Protein AF-A0A943KFV9-F1 (afdb_monomer)

Solvent-accessible surface area (backbone atoms only — not comparable to full-atom values): 18779 Å² total; per-residue (Å²): 120,66,65,69,51,52,57,50,53,55,51,55,52,52,51,51,53,52,52,49,54,50,52,52,51,52,52,51,54,50,53,49,53,52,50,51,59,49,49,54,52,49,55,51,53,52,50,54,48,52,50,55,51,52,55,51,51,52,55,50,55,50,65,69,62,72,80,71,84,90,90,88,87,90,88,85,89,82,92,81,94,88,82,90,89,86,90,87,87,88,88,89,82,89,81,86,91,87,85,88,86,82,91,80,90,78,80,91,74,85,77,72,88,82,77,83,68,78,22,36,34,29,43,33,30,34,63,15,47,33,82,47,40,63,56,46,51,50,55,28,58,76,72,75,41,37,30,26,34,26,31,33,66,47,100,37,47,71,50,53,30,57,43,47,78,72,66,25,37,67,26,42,40,26,30,75,77,41,64,72,58,39,31,53,43,71,66,43,30,51,55,30,46,47,55,30,43,53,48,45,28,71,52,58,69,46,82,61,42,38,34,30,54,79,77,32,58,41,29,60,72,39,54,81,53,29,73,48,47,43,67,46,45,66,53,57,39,46,81,67,68,32,43,67,44,47,58,71,28,50,29,61,55,85,80,52,69,76,56,54,25,77,53,29,42,48,37,37,51,70,61,39,73,90,61,81,52,81,40,33,35,43,43,46,28,26,73,69,34,60,34,51,58,70,22,42,65,59,46,54,46,56,42,47,78,71,62,37,46,59,32,55,72,52,84,87,47,87,75,39,78,64,71,68,58,45

Mean predicted aligned error: 16.05 Å

pLDDT: mean 81.5, std 25.09, range [23.78, 98.94]

Secondary structure (DSSP, 8-state):
-HHHHHHHHHHHHHHHHHHHHHHHHHHHHHHHHHHHHHHHHHHHHHHHHHHHHHHHHHHHHHHHHTT-----------------------------------------PPPPS------EEEEEEES--SHHHHHHHHHHHHHT--EEEEEE--TTTTHHHHHHHTT-EEEEEESS--HHHHTS-HHHHHHHHHHHHHHHHHHHS----EE--TT-TT-SGGGGT-TTHHHHHHHHHHTTT-EE---SEE--GGG-SS--HHHHHHHHHHHHTT--S-EEEEEE-STT-HHHHHHHHHHHHHHHHTTPEE----TTSPP--PPP--

Radius of gyration: 29.22 Å; Cα contacts (8 Å, |Δi|>4): 432; chains: 1; bounding box: 42×78×111 Å

Structure (mmCIF, N/CA/C/O backbone):
data_AF-A0A943KFV9-F1
#
_entry.id   AF-A0A943KFV9-F1
#
loop_
_atom_site.group_PDB
_atom_site.id
_atom_site.type_symbol
_atom_site.label_atom_id
_atom_site.label_alt_id
_atom_site.label_comp_id
_atom_site.label_asym_id
_atom_site.label_entity_id
_atom_site.label_seq_id
_atom_site.pdbx_PDB_ins_code
_atom_site.Cartn_x
_atom_site.Cartn_y
_atom_site.Cartn_z
_atom_site.occupancy
_atom_site.B_iso_or_equiv
_atom_site.auth_seq_id
_atom_site.auth_comp_id
_atom_site.auth_asym_id
_atom_site.auth_atom_id
_atom_site.pdbx_PDB_model_num
ATOM 1 N N . MET A 1 1 ? 19.207 -36.197 -65.513 1.00 54.78 1 MET A N 1
ATOM 2 C CA . MET A 1 1 ? 19.688 -34.863 -65.059 1.00 54.78 1 MET A CA 1
ATOM 3 C C . MET A 1 1 ? 18.613 -33.766 -65.068 1.00 54.78 1 MET A C 1
ATOM 5 O O . MET A 1 1 ? 18.711 -32.868 -64.241 1.00 54.78 1 MET A O 1
ATOM 9 N N . SER A 1 2 ? 17.610 -33.783 -65.956 1.00 58.88 2 SER A N 1
ATOM 10 C CA . SER A 1 2 ? 16.601 -32.707 -66.076 1.00 58.88 2 SER A CA 1
ATOM 11 C C . SER A 1 2 ? 15.698 -32.532 -64.842 1.00 58.88 2 SER A C 1
ATOM 13 O O . SER A 1 2 ? 15.608 -31.424 -64.314 1.00 58.88 2 SER A O 1
ATOM 15 N N . GLU A 1 3 ? 15.083 -33.603 -64.328 1.00 52.91 3 GLU A N 1
ATOM 16 C CA . GLU A 1 3 ? 14.148 -33.542 -63.183 1.00 52.91 3 GLU A CA 1
ATOM 17 C C . GLU A 1 3 ? 14.735 -32.858 -61.939 1.00 52.91 3 GLU A C 1
ATOM 19 O O . GLU A 1 3 ? 14.057 -32.094 -61.250 1.00 52.91 3 GLU A O 1
ATOM 24 N N . GLN A 1 4 ? 16.019 -33.098 -61.661 1.00 53.31 4 GLN A N 1
ATOM 25 C CA . GLN A 1 4 ? 16.702 -32.559 -60.486 1.00 53.31 4 GLN A CA 1
ATOM 26 C C . GLN A 1 4 ? 16.927 -31.037 -60.581 1.00 53.31 4 GLN A C 1
ATOM 28 O O . GLN A 1 4 ? 16.993 -30.368 -59.549 1.00 53.31 4 GLN A O 1
ATOM 33 N N . LYS A 1 5 ? 16.973 -30.466 -61.799 1.00 55.12 5 LYS A N 1
ATOM 34 C CA . LYS A 1 5 ? 16.873 -29.009 -62.005 1.00 55.12 5 LYS A CA 1
ATOM 35 C C . LYS A 1 5 ? 15.439 -28.519 -61.782 1.00 55.12 5 LYS A C 1
ATOM 37 O O . LYS A 1 5 ? 15.256 -27.551 -61.050 1.00 55.12 5 LYS A O 1
ATOM 42 N N . GLY A 1 6 ? 14.437 -29.206 -62.339 1.00 54.69 6 GLY A N 1
ATOM 43 C CA . GLY A 1 6 ? 13.020 -28.842 -62.185 1.00 54.69 6 GLY A CA 1
ATOM 44 C C . GLY A 1 6 ? 12.576 -28.763 -60.719 1.00 54.69 6 GLY A C 1
ATOM 45 O O . GLY A 1 6 ? 12.052 -27.738 -60.284 1.00 54.69 6 GLY A O 1
ATOM 46 N N . ARG A 1 7 ? 12.887 -29.791 -59.917 1.00 57.47 7 ARG A N 1
ATOM 47 C CA . ARG A 1 7 ? 12.593 -29.808 -58.470 1.00 57.47 7 ARG A CA 1
ATOM 48 C C . ARG A 1 7 ? 13.294 -28.683 -57.695 1.00 57.47 7 ARG A C 1
ATOM 50 O O . ARG A 1 7 ? 12.699 -28.129 -56.775 1.00 57.47 7 ARG A O 1
ATOM 57 N N . ARG A 1 8 ? 14.524 -28.303 -58.072 1.00 56.97 8 ARG A N 1
ATOM 58 C CA . ARG A 1 8 ? 15.250 -27.180 -57.442 1.00 56.97 8 ARG A CA 1
ATOM 59 C C . ARG A 1 8 ? 14.640 -25.815 -57.781 1.00 56.97 8 ARG A C 1
ATOM 61 O O . ARG A 1 8 ? 14.537 -24.980 -56.890 1.00 56.97 8 ARG A O 1
ATOM 68 N N . LEU A 1 9 ? 14.195 -25.607 -59.022 1.00 57.06 9 LEU A N 1
ATOM 69 C CA . LEU A 1 9 ? 13.492 -24.385 -59.440 1.00 57.06 9 LEU A CA 1
ATOM 70 C C . LEU A 1 9 ? 12.146 -24.217 -58.716 1.00 57.06 9 LEU A C 1
ATOM 72 O O . LEU A 1 9 ? 11.873 -23.141 -58.187 1.00 57.06 9 LEU A O 1
ATOM 76 N N . ALA A 1 10 ? 11.350 -25.286 -58.610 1.00 58.19 10 ALA A N 1
ATOM 77 C CA . ALA A 1 10 ? 10.080 -25.260 -57.879 1.00 58.19 10 ALA A CA 1
ATOM 78 C C . ALA A 1 10 ? 10.269 -24.939 -56.381 1.00 58.19 10 ALA A C 1
ATOM 80 O O . ALA A 1 10 ? 9.565 -24.090 -55.834 1.00 58.19 10 ALA A O 1
ATOM 81 N N . ALA A 1 11 ? 11.259 -25.563 -55.729 1.00 60.34 11 ALA A N 1
ATOM 82 C CA . ALA A 1 11 ? 11.578 -25.296 -54.326 1.00 60.34 11 ALA A CA 1
ATOM 83 C C . ALA A 1 11 ? 12.042 -23.845 -54.092 1.00 60.34 11 ALA A C 1
ATOM 85 O O . ALA A 1 11 ? 11.578 -23.198 -53.153 1.00 60.34 11 ALA A O 1
ATOM 86 N N . ALA A 1 12 ? 12.906 -23.313 -54.966 1.00 60.66 12 ALA A N 1
ATOM 87 C CA . ALA A 1 12 ? 13.373 -21.930 -54.884 1.00 60.66 12 ALA A CA 1
ATOM 88 C C . ALA A 1 12 ? 12.229 -20.916 -55.063 1.00 60.66 12 ALA A C 1
ATOM 90 O O . ALA A 1 12 ? 12.148 -19.951 -54.306 1.00 60.66 12 ALA A O 1
ATOM 91 N N . SER A 1 13 ? 11.316 -21.160 -56.011 1.00 63.44 13 SER A N 1
ATOM 92 C CA . SER A 1 13 ? 10.144 -20.304 -56.228 1.00 63.44 13 SER A CA 1
ATOM 93 C C . SER A 1 13 ? 9.222 -20.281 -55.005 1.00 63.44 13 SER A C 1
ATOM 95 O O . SER A 1 13 ? 8.873 -19.199 -54.538 1.00 63.44 13 SER A O 1
ATOM 97 N N . CYS A 1 14 ? 8.898 -21.446 -54.433 1.00 63.44 14 CYS A N 1
ATOM 98 C CA . CYS A 1 14 ? 8.034 -21.544 -53.253 1.00 63.44 14 CYS A CA 1
ATOM 99 C C . CYS A 1 14 ? 8.647 -20.850 -52.019 1.00 63.44 14 CYS A C 1
ATOM 101 O O . CYS A 1 14 ? 7.958 -20.116 -51.307 1.00 63.44 14 CYS A O 1
ATOM 103 N N . ALA A 1 15 ? 9.960 -21.002 -51.805 1.00 66.25 15 ALA A N 1
ATOM 104 C CA . ALA A 1 15 ? 10.680 -20.305 -50.739 1.00 66.25 15 ALA A CA 1
ATOM 105 C C . ALA A 1 15 ? 10.645 -18.773 -50.905 1.00 66.25 15 ALA A C 1
ATOM 107 O O . ALA A 1 15 ? 10.464 -18.054 -49.921 1.00 66.25 15 ALA A O 1
ATOM 108 N N . PHE A 1 16 ? 10.761 -18.2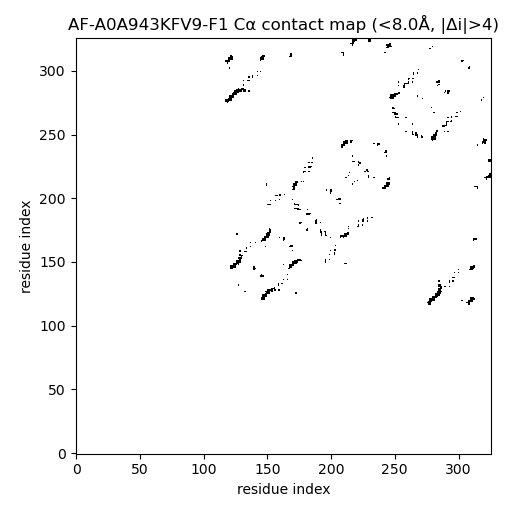67 -52.140 1.00 65.00 16 PHE A N 1
ATOM 109 C CA . PHE A 1 16 ? 10.660 -16.833 -52.426 1.00 65.00 16 PHE A CA 1
ATOM 110 C C . PHE A 1 16 ? 9.251 -16.286 -52.158 1.00 65.00 16 PHE A C 1
ATOM 112 O O . PHE A 1 16 ? 9.114 -15.223 -51.554 1.00 65.00 16 PHE A O 1
ATOM 119 N N . THR A 1 17 ? 8.201 -17.025 -52.539 1.00 65.19 17 THR A N 1
ATOM 120 C CA . THR A 1 17 ? 6.809 -16.652 -52.237 1.00 65.19 17 THR A CA 1
ATOM 121 C C . THR A 1 17 ? 6.554 -16.613 -50.728 1.00 65.19 17 THR A C 1
ATOM 123 O O . THR A 1 17 ? 5.994 -15.637 -50.237 1.00 65.19 17 THR A O 1
ATOM 126 N N . LEU A 1 18 ? 7.023 -17.614 -49.972 1.00 64.69 18 LEU A N 1
ATOM 127 C CA . LEU A 1 18 ? 6.898 -17.647 -48.508 1.00 64.69 18 LEU A CA 1
ATOM 128 C C . LEU A 1 18 ? 7.613 -16.471 -47.825 1.00 64.69 18 LEU A C 1
ATOM 130 O O . LEU A 1 18 ? 7.027 -15.826 -46.954 1.00 64.69 18 LEU A O 1
ATOM 134 N N . LEU A 1 19 ? 8.843 -16.150 -48.243 1.00 64.19 19 LEU A N 1
ATOM 135 C CA . LEU A 1 19 ? 9.587 -14.989 -47.738 1.00 64.19 19 LEU A CA 1
ATOM 136 C C . LEU A 1 19 ? 8.882 -13.663 -48.057 1.00 64.19 19 LEU A C 1
ATOM 138 O O . LEU A 1 19 ? 8.804 -12.792 -47.191 1.00 64.19 19 LEU A O 1
ATOM 142 N N . PHE A 1 20 ? 8.325 -13.519 -49.262 1.00 64.44 20 PHE A N 1
ATOM 143 C CA . PHE A 1 20 ? 7.570 -12.328 -49.650 1.00 64.44 20 PHE A CA 1
ATOM 144 C C . PHE A 1 20 ? 6.279 -12.173 -48.830 1.00 64.44 20 PHE A C 1
ATOM 146 O O . PHE A 1 20 ? 6.020 -11.097 -48.290 1.00 64.44 20 PHE A O 1
ATOM 153 N N . CYS A 1 21 ? 5.507 -13.250 -48.648 1.00 65.50 21 CYS A N 1
ATOM 154 C CA . CYS A 1 21 ? 4.308 -13.243 -47.806 1.00 65.50 21 CYS A CA 1
ATOM 155 C C . CYS A 1 21 ? 4.622 -12.912 -46.336 1.00 65.50 21 CYS A C 1
ATOM 157 O O . CYS A 1 21 ? 3.885 -12.142 -45.721 1.00 65.50 21 CYS A O 1
ATOM 159 N N . LEU A 1 22 ? 5.728 -13.428 -45.784 1.00 62.38 22 LEU A N 1
ATOM 160 C CA . LEU A 1 22 ? 6.194 -13.075 -44.437 1.00 62.38 22 LEU A CA 1
ATOM 161 C C . LEU A 1 22 ? 6.591 -11.596 -44.328 1.00 62.38 22 LEU A C 1
ATOM 163 O O . LEU A 1 22 ? 6.180 -10.927 -43.381 1.00 62.38 22 LEU A O 1
ATOM 167 N N . ALA A 1 23 ? 7.339 -11.064 -45.299 1.00 60.47 23 ALA A N 1
ATOM 168 C CA . ALA A 1 23 ? 7.750 -9.660 -45.310 1.00 60.47 23 ALA A CA 1
ATOM 169 C C . ALA A 1 23 ? 6.547 -8.702 -45.400 1.00 60.47 23 ALA A C 1
ATOM 171 O O . ALA A 1 23 ? 6.464 -7.741 -44.633 1.00 60.47 23 ALA A O 1
ATOM 172 N N . VAL A 1 24 ? 5.579 -8.992 -46.278 1.00 65.31 24 VAL A N 1
ATOM 173 C CA . VAL A 1 24 ? 4.336 -8.211 -46.399 1.00 65.31 24 VAL A CA 1
ATOM 174 C C . VAL A 1 24 ? 3.488 -8.327 -45.127 1.00 65.31 24 VAL A C 1
ATOM 176 O O . VAL A 1 24 ? 3.018 -7.311 -44.620 1.00 65.31 24 VAL A O 1
ATOM 179 N N . GLY A 1 25 ? 3.342 -9.529 -44.557 1.00 61.03 25 GLY A N 1
ATOM 180 C CA . GLY A 1 25 ? 2.597 -9.744 -43.312 1.00 61.03 25 GLY A CA 1
ATOM 181 C C . GLY A 1 25 ? 3.178 -8.975 -42.120 1.00 61.03 25 GLY A C 1
ATOM 182 O O . GLY A 1 25 ? 2.435 -8.320 -41.387 1.00 61.03 25 GLY A O 1
ATOM 183 N N . LEU A 1 26 ? 4.506 -8.981 -41.964 1.00 64.38 26 LEU A N 1
ATOM 184 C CA . LEU A 1 26 ? 5.206 -8.192 -40.944 1.00 64.38 26 LEU A CA 1
ATOM 185 C C . LEU A 1 26 ? 5.046 -6.682 -41.175 1.00 64.38 26 LEU A C 1
ATOM 187 O O . LEU A 1 26 ? 4.791 -5.949 -40.219 1.00 64.38 26 LEU A O 1
ATOM 191 N N . GLY A 1 27 ? 5.133 -6.219 -42.427 1.00 61.56 27 GLY A N 1
ATOM 192 C CA . GLY A 1 27 ? 4.918 -4.815 -42.785 1.00 61.56 27 GLY A CA 1
ATOM 193 C C . GLY A 1 27 ? 3.506 -4.322 -42.451 1.00 61.56 27 GLY A C 1
ATOM 194 O O . GLY A 1 27 ? 3.351 -3.284 -41.808 1.00 61.56 27 GLY A O 1
ATOM 195 N N . VAL A 1 28 ? 2.475 -5.093 -42.814 1.00 63.16 28 VAL A N 1
ATOM 196 C CA . VAL A 1 28 ? 1.069 -4.763 -42.521 1.00 63.16 28 VAL A CA 1
ATOM 197 C C . VAL A 1 28 ? 0.787 -4.801 -41.016 1.00 63.16 28 VAL A C 1
ATOM 199 O O . VAL A 1 28 ? 0.181 -3.869 -40.490 1.00 63.16 28 VAL A O 1
ATOM 202 N N . HIS A 1 29 ? 1.271 -5.815 -40.289 1.00 59.12 29 HIS A N 1
ATOM 203 C CA . HIS A 1 29 ? 1.074 -5.895 -38.835 1.00 59.12 29 HIS A CA 1
ATOM 204 C C . HIS A 1 29 ? 1.825 -4.779 -38.082 1.00 59.12 29 HIS A C 1
ATOM 206 O O . HIS A 1 29 ? 1.317 -4.247 -37.094 1.00 59.12 29 HIS A O 1
ATOM 212 N N . GLY A 1 30 ? 3.005 -4.375 -38.567 1.00 62.34 30 GLY A N 1
ATOM 213 C CA . GLY A 1 30 ? 3.744 -3.219 -38.055 1.00 62.34 30 GLY A CA 1
ATOM 214 C C . GLY A 1 30 ? 3.017 -1.893 -38.299 1.00 62.34 30 GLY A C 1
ATOM 215 O O . GLY A 1 30 ? 2.895 -1.085 -37.380 1.00 62.34 30 GLY A O 1
ATOM 216 N N . ALA A 1 31 ? 2.473 -1.691 -39.504 1.00 64.12 31 ALA A N 1
ATOM 217 C CA . ALA A 1 31 ? 1.686 -0.505 -39.844 1.00 64.12 31 ALA A CA 1
ATOM 218 C C . ALA A 1 31 ? 0.392 -0.402 -39.015 1.00 64.12 31 ALA A C 1
ATOM 220 O O . ALA A 1 31 ? 0.059 0.687 -38.547 1.00 64.12 31 ALA A O 1
ATOM 221 N N . PHE A 1 32 ? -0.293 -1.526 -38.777 1.00 65.69 32 PHE A N 1
ATOM 222 C CA . PHE A 1 32 ? -1.492 -1.579 -37.936 1.00 65.69 32 PHE A CA 1
ATOM 223 C C . PHE A 1 32 ? -1.175 -1.185 -36.484 1.00 65.69 32 PHE A C 1
ATOM 225 O O . PHE A 1 32 ? -1.724 -0.206 -35.983 1.00 65.69 32 PHE A O 1
ATOM 232 N N . ARG A 1 33 ? -0.178 -1.830 -35.853 1.00 67.12 33 ARG A N 1
ATOM 233 C CA . ARG A 1 33 ? 0.272 -1.460 -34.494 1.00 67.12 33 ARG A CA 1
ATOM 234 C C . ARG A 1 33 ? 0.737 -0.006 -34.387 1.00 67.12 33 ARG A C 1
ATOM 236 O O . ARG A 1 33 ? 0.554 0.618 -33.345 1.00 67.12 33 ARG A O 1
ATOM 243 N N . TYR A 1 34 ? 1.348 0.544 -35.438 1.00 70.88 34 TYR A N 1
ATOM 244 C CA . TYR A 1 34 ? 1.733 1.956 -35.467 1.00 70.88 34 TYR A CA 1
ATOM 245 C C . TYR A 1 34 ? 0.509 2.888 -35.469 1.00 70.88 34 TYR A C 1
ATOM 247 O O . TYR A 1 34 ? 0.538 3.928 -34.810 1.00 70.88 34 TYR A O 1
ATOM 255 N N . GLN A 1 35 ? -0.575 2.522 -36.164 1.00 68.50 35 GLN A N 1
ATOM 256 C CA . GLN A 1 35 ? -1.831 3.273 -36.108 1.00 68.50 35 GLN A CA 1
ATOM 257 C C . GLN A 1 35 ? -2.510 3.154 -34.737 1.00 68.50 35 GLN A C 1
ATOM 259 O O . GLN A 1 35 ? -2.882 4.192 -34.193 1.00 68.50 35 GLN A O 1
ATOM 264 N N . ASP A 1 36 ? -2.577 1.962 -34.137 1.00 71.88 36 ASP A N 1
ATOM 265 C CA . ASP A 1 36 ? -3.141 1.764 -32.789 1.00 71.88 36 ASP A CA 1
ATOM 266 C C . ASP A 1 36 ? -2.427 2.636 -31.743 1.00 71.88 36 ASP A C 1
ATOM 268 O O . ASP A 1 36 ? -3.046 3.477 -31.092 1.00 71.88 36 ASP A O 1
ATOM 272 N N . VAL A 1 37 ? -1.094 2.528 -31.651 1.00 71.56 37 VAL A N 1
ATOM 273 C CA . VAL A 1 37 ? -0.275 3.309 -30.702 1.00 71.56 37 VAL A CA 1
ATOM 274 C C . VAL A 1 37 ? -0.366 4.816 -30.977 1.00 71.56 37 VAL A C 1
ATOM 276 O O . VAL A 1 37 ? -0.245 5.632 -30.058 1.00 71.56 37 VAL A O 1
ATOM 279 N N . ARG A 1 38 ? -0.607 5.229 -32.229 1.00 80.00 38 ARG A N 1
ATOM 280 C CA . ARG A 1 38 ? -0.872 6.635 -32.563 1.00 80.00 38 ARG A CA 1
ATOM 281 C C . ARG A 1 38 ? -2.248 7.087 -32.065 1.00 80.00 38 ARG A C 1
ATOM 283 O O . ARG A 1 38 ? -2.337 8.198 -31.548 1.00 80.00 38 ARG A O 1
ATOM 290 N N . GLN A 1 39 ? -3.287 6.259 -32.184 1.00 76.69 39 GLN A N 1
ATOM 291 C CA . GLN A 1 39 ? -4.628 6.580 -31.682 1.00 76.69 39 GLN A CA 1
ATOM 292 C C . GLN A 1 39 ? -4.672 6.613 -30.149 1.00 76.69 39 GLN A C 1
ATOM 294 O O . GLN A 1 39 ? -5.188 7.578 -29.589 1.00 76.69 39 GLN A O 1
ATOM 299 N N . GLU A 1 40 ? -4.045 5.653 -29.459 1.00 79.38 40 GLU A N 1
ATOM 300 C CA . GLU A 1 40 ? -3.913 5.677 -27.991 1.00 79.38 40 GLU A CA 1
ATOM 301 C C . GLU A 1 40 ? -3.259 6.982 -27.503 1.00 79.38 40 GLU A C 1
ATOM 303 O O . GLU A 1 40 ? -3.739 7.613 -26.560 1.00 79.38 40 GLU A O 1
ATOM 308 N N . ARG A 1 41 ? -2.203 7.449 -28.186 1.00 80.31 41 ARG A N 1
ATOM 309 C CA . ARG A 1 41 ? -1.530 8.722 -27.868 1.00 80.31 41 ARG A CA 1
ATOM 310 C C . ARG A 1 41 ? -2.407 9.953 -28.115 1.00 80.31 41 ARG A C 1
ATOM 312 O O . ARG A 1 41 ? -2.330 10.899 -27.333 1.00 80.31 41 ARG A O 1
ATOM 319 N N . ILE A 1 42 ? -3.235 9.954 -29.163 1.00 84.94 42 ILE A N 1
ATOM 320 C CA . ILE A 1 42 ? -4.188 11.043 -29.440 1.00 84.94 42 ILE A CA 1
ATOM 321 C C . ILE A 1 42 ? -5.268 11.085 -28.349 1.00 84.94 42 ILE A C 1
ATOM 323 O O . ILE A 1 42 ? -5.453 12.124 -27.716 1.00 84.94 42 ILE A O 1
ATOM 327 N N . LEU A 1 43 ? -5.902 9.946 -28.056 1.00 81.94 43 LEU A N 1
ATOM 328 C CA . LEU A 1 43 ? -6.932 9.820 -27.018 1.00 81.94 43 LEU A CA 1
ATOM 329 C C . LEU A 1 43 ? -6.399 10.197 -25.626 1.00 81.94 43 LEU A C 1
ATOM 331 O O . LEU A 1 43 ? -7.066 10.912 -24.877 1.00 81.94 43 LEU A O 1
ATOM 335 N N . SER A 1 44 ? -5.170 9.786 -25.295 1.00 83.00 44 SER A N 1
ATOM 336 C CA . SER A 1 44 ? -4.499 10.196 -24.057 1.00 83.00 44 SER A CA 1
ATOM 337 C C . SER A 1 44 ? -4.304 11.714 -23.992 1.00 83.00 44 SER A C 1
ATOM 339 O O . SER A 1 44 ? -4.617 12.323 -22.970 1.00 83.00 44 SER A O 1
ATOM 341 N N . ALA A 1 45 ? -3.825 12.344 -25.070 1.00 79.62 45 ALA A N 1
ATOM 342 C CA . ALA A 1 45 ? -3.594 13.788 -25.110 1.00 79.62 45 ALA A CA 1
ATOM 343 C C . ALA A 1 45 ? -4.899 14.603 -25.024 1.00 79.62 45 ALA A C 1
ATOM 345 O O . ALA A 1 45 ? -4.930 15.656 -24.385 1.00 79.62 45 ALA A O 1
ATOM 346 N N . GLU A 1 46 ? -5.991 14.120 -25.624 1.00 86.50 46 GLU A N 1
ATOM 347 C CA . GLU A 1 46 ? -7.315 14.733 -25.479 1.00 86.50 46 GLU A CA 1
ATOM 348 C C . GLU A 1 46 ? -7.864 14.619 -24.055 1.00 86.50 46 GLU A C 1
ATOM 350 O O . GLU A 1 46 ? -8.411 15.592 -23.532 1.00 86.50 46 GLU A O 1
ATOM 355 N N . ASN A 1 47 ? -7.695 13.467 -23.403 1.00 81.38 47 ASN A N 1
ATOM 356 C CA . ASN A 1 47 ? -8.137 13.276 -22.023 1.00 81.38 47 ASN A CA 1
ATOM 357 C C . ASN A 1 47 ? -7.346 14.160 -21.047 1.00 81.38 47 ASN A C 1
ATOM 359 O O . ASN A 1 47 ? -7.958 14.816 -20.205 1.00 81.38 47 ASN A O 1
ATOM 363 N N . SER A 1 48 ? -6.023 14.285 -21.209 1.00 81.81 48 SER A N 1
ATOM 364 C CA . SER A 1 48 ? -5.216 15.222 -20.412 1.00 81.81 48 SER A CA 1
ATOM 365 C C . SER A 1 48 ? -5.630 16.686 -20.621 1.00 81.81 48 SER A C 1
ATOM 367 O O . SER A 1 48 ? -5.657 17.457 -19.663 1.00 81.81 48 SER A O 1
ATOM 369 N N . ARG A 1 49 ? -6.013 17.083 -21.847 1.00 86.75 49 ARG A N 1
ATOM 370 C CA . ARG A 1 49 ? -6.555 18.429 -22.121 1.00 86.75 49 ARG A CA 1
ATOM 371 C C . ARG A 1 49 ? -7.889 18.669 -21.409 1.00 86.75 49 ARG A C 1
ATOM 373 O O . ARG A 1 49 ? -8.033 19.698 -20.755 1.00 86.75 49 ARG A O 1
ATOM 380 N N . LYS A 1 50 ? -8.822 17.711 -21.474 1.00 81.25 50 LYS A N 1
ATOM 381 C CA . LYS A 1 50 ? -10.122 17.779 -20.776 1.00 81.25 50 LYS A CA 1
ATOM 382 C C . LYS A 1 50 ? -9.944 17.858 -19.253 1.00 81.25 50 LYS A C 1
ATOM 384 O O . LYS A 1 50 ? -10.590 18.675 -18.607 1.00 81.25 50 LYS A O 1
ATOM 389 N N . GLN A 1 51 ? -9.021 17.079 -18.681 1.00 79.12 51 GLN A N 1
ATOM 390 C CA . GLN A 1 51 ? -8.680 17.165 -17.255 1.00 79.12 51 GLN A CA 1
ATOM 391 C C . GLN A 1 51 ? -8.148 18.558 -16.877 1.00 79.12 51 GLN A C 1
ATOM 393 O O . GLN A 1 51 ? -8.662 19.162 -15.939 1.00 79.12 51 GLN A O 1
ATOM 398 N N . ALA A 1 52 ? -7.193 19.106 -17.635 1.00 74.50 52 ALA A N 1
ATOM 399 C CA . ALA A 1 52 ? -6.646 20.441 -17.378 1.00 74.50 52 ALA A CA 1
ATOM 400 C C . ALA A 1 52 ? -7.700 21.562 -17.495 1.00 74.50 52 ALA A C 1
ATOM 402 O O . ALA A 1 52 ? -7.658 22.529 -16.736 1.00 74.50 52 ALA A O 1
ATOM 403 N N . GLN A 1 53 ? -8.670 21.430 -18.408 1.00 81.75 53 GLN A N 1
ATOM 404 C CA . GLN A 1 53 ? -9.804 22.356 -18.513 1.00 81.75 53 GLN A CA 1
ATOM 405 C C . GLN A 1 53 ? -10.717 22.275 -17.280 1.00 81.75 53 GLN A C 1
ATOM 407 O O . GLN A 1 53 ? -11.028 23.311 -16.694 1.00 81.75 53 GLN A O 1
ATOM 412 N N . ASN A 1 54 ? -11.070 21.068 -16.829 1.00 81.19 54 ASN A N 1
ATOM 413 C CA . ASN A 1 54 ? -11.904 20.877 -15.638 1.00 81.19 54 ASN A CA 1
ATOM 414 C C . ASN A 1 54 ? -11.227 21.401 -14.357 1.00 81.19 54 ASN A C 1
ATOM 416 O O . ASN A 1 54 ? -11.890 22.011 -13.520 1.00 81.19 54 ASN A O 1
ATOM 420 N N . GLU A 1 55 ? -9.911 21.211 -14.200 1.00 80.62 55 GLU A N 1
ATOM 421 C CA . GLU A 1 55 ? -9.172 21.788 -13.066 1.00 80.62 55 GLU A CA 1
ATOM 422 C C . GLU A 1 55 ? -9.114 23.321 -13.131 1.00 80.62 55 GLU A C 1
ATOM 424 O O . GLU A 1 55 ? -9.224 23.980 -12.094 1.00 80.62 55 GLU A O 1
ATOM 429 N N . LEU A 1 56 ? -9.014 23.903 -14.333 1.00 81.62 56 LEU A N 1
ATOM 430 C CA . LEU A 1 56 ? -9.080 25.353 -14.513 1.00 81.62 56 LEU A CA 1
ATOM 431 C C . LEU A 1 56 ? -10.450 25.904 -14.091 1.00 81.62 56 LEU A C 1
ATOM 433 O O . LEU A 1 56 ? -10.496 26.895 -13.364 1.00 81.62 56 LEU A O 1
ATOM 437 N N . GLU A 1 57 ? -11.555 25.274 -14.496 1.00 83.31 57 GLU A N 1
ATOM 438 C CA . GLU A 1 57 ? -12.906 25.713 -14.114 1.00 83.31 57 GLU A CA 1
ATOM 439 C C . GLU A 1 57 ? -13.152 25.574 -12.608 1.00 83.31 57 GLU A C 1
ATOM 441 O O . GLU A 1 57 ? -13.583 26.534 -11.967 1.00 83.31 57 GLU A O 1
ATOM 446 N N . LEU A 1 58 ? -12.767 24.439 -12.014 1.00 69.50 58 LEU A N 1
ATOM 447 C CA . LEU A 1 58 ? -12.848 24.236 -10.566 1.00 69.50 58 LEU A CA 1
ATOM 448 C C . LEU A 1 58 ? -12.018 25.284 -9.799 1.00 69.50 58 LEU A C 1
ATOM 450 O O . LEU A 1 58 ? -12.453 25.771 -8.757 1.00 69.50 58 LEU A O 1
ATOM 454 N N . SER A 1 59 ? -10.858 25.692 -10.329 1.00 73.81 59 SER A N 1
ATOM 455 C CA . SER A 1 59 ? -10.027 26.745 -9.724 1.00 73.81 59 SER A CA 1
ATOM 456 C C . SER A 1 59 ? -10.647 28.149 -9.789 1.00 73.81 59 SER A C 1
ATOM 458 O O . SER A 1 59 ? -10.363 28.968 -8.914 1.00 73.81 59 SER A O 1
ATOM 460 N N . LYS A 1 60 ? -11.503 28.434 -10.784 1.00 78.62 60 LYS A N 1
ATOM 461 C CA . LYS A 1 60 ? -12.287 29.681 -10.849 1.00 78.62 60 LYS A CA 1
ATOM 462 C C . LYS A 1 60 ? -13.399 29.651 -9.804 1.00 78.62 60 LYS A C 1
ATOM 464 O O . LYS A 1 60 ? -13.437 30.523 -8.944 1.00 78.62 60 LYS A O 1
ATOM 469 N N . TYR A 1 61 ? -14.212 28.592 -9.818 1.00 71.44 61 TYR A N 1
ATOM 470 C CA . TYR A 1 61 ? -15.329 28.412 -8.890 1.00 71.44 61 TYR A CA 1
ATOM 471 C C . TYR A 1 61 ? -14.878 28.503 -7.423 1.00 71.44 61 TYR A C 1
ATOM 473 O O . TYR A 1 61 ? -15.450 29.250 -6.633 1.00 71.44 61 TYR A O 1
ATOM 481 N N . LEU A 1 62 ? -13.780 27.826 -7.061 1.00 66.12 62 LEU A N 1
ATOM 482 C CA . LEU A 1 62 ? -13.245 27.884 -5.697 1.00 66.12 62 LEU A CA 1
ATOM 483 C C . LEU A 1 62 ? -12.826 29.306 -5.278 1.00 66.12 62 LEU A C 1
ATOM 485 O O . LEU A 1 62 ? -13.092 29.700 -4.142 1.00 66.12 62 LEU A O 1
ATOM 489 N N . ARG A 1 63 ? -12.238 30.099 -6.189 1.00 70.69 63 ARG A N 1
ATOM 490 C CA . ARG A 1 63 ? -11.869 31.507 -5.935 1.00 70.69 63 ARG A CA 1
ATOM 491 C C . ARG A 1 63 ? -13.076 32.420 -5.734 1.00 70.69 63 ARG A C 1
ATOM 493 O O . ARG A 1 63 ? -12.959 33.398 -5.004 1.00 70.69 63 ARG A O 1
ATOM 500 N N . GLU A 1 64 ? -14.209 32.109 -6.355 1.00 71.19 64 GLU A N 1
ATOM 501 C CA . GLU A 1 64 ? -15.467 32.837 -6.155 1.00 71.19 64 GLU A CA 1
ATOM 502 C C . GLU A 1 64 ? -16.119 32.473 -4.806 1.00 71.19 64 GLU A C 1
ATOM 504 O O . GLU A 1 64 ? -16.752 33.322 -4.181 1.00 71.19 64 GLU A O 1
ATOM 509 N N . THR A 1 65 ? -15.908 31.248 -4.302 1.00 56.09 65 THR A N 1
ATOM 510 C CA . THR A 1 65 ? -16.506 30.772 -3.036 1.00 56.09 65 THR A CA 1
ATOM 511 C C . THR A 1 65 ? -15.721 31.071 -1.750 1.00 56.09 65 THR A C 1
ATOM 513 O O . THR A 1 65 ? -16.329 31.116 -0.684 1.00 56.09 65 THR A O 1
ATOM 516 N N . ASP A 1 66 ? -14.401 31.295 -1.795 1.00 45.31 66 ASP A N 1
ATOM 517 C CA . ASP A 1 66 ? -13.563 31.465 -0.578 1.00 45.31 66 ASP A CA 1
ATOM 518 C C . ASP A 1 66 ? -13.698 32.863 0.084 1.00 45.31 66 ASP A C 1
ATOM 520 O O . ASP A 1 66 ? -13.019 33.197 1.055 1.00 45.31 66 ASP A O 1
ATOM 524 N N . GLY A 1 67 ? -14.603 33.704 -0.428 1.00 38.31 67 GLY A N 1
ATOM 525 C CA . GLY A 1 67 ? -14.845 35.073 0.035 1.00 38.31 67 GLY A CA 1
ATOM 526 C C . GLY A 1 67 ? -15.687 35.213 1.311 1.00 38.31 67 GLY A C 1
ATOM 527 O O . GLY A 1 67 ? -16.081 36.332 1.643 1.00 38.31 67 GLY A O 1
ATOM 528 N N . THR A 1 68 ? -16.037 34.133 2.024 1.00 33.69 68 THR A N 1
ATOM 529 C CA . THR A 1 68 ? -16.919 34.227 3.208 1.00 33.69 68 THR A CA 1
ATOM 530 C C . THR A 1 68 ? -16.572 33.225 4.318 1.00 33.69 68 THR A C 1
ATOM 532 O O . THR A 1 68 ? -16.607 32.013 4.132 1.00 33.69 68 THR A O 1
ATOM 535 N N . ARG A 1 69 ? -16.296 33.741 5.523 1.00 34.78 69 ARG A N 1
ATOM 536 C CA . ARG A 1 69 ? -16.110 32.988 6.782 1.00 34.78 69 ARG A CA 1
ATOM 537 C C . ARG A 1 69 ? -16.830 33.754 7.908 1.00 34.78 69 ARG A C 1
ATOM 539 O O . ARG A 1 69 ? -16.888 34.981 7.818 1.00 34.78 69 ARG A O 1
ATOM 546 N N . PRO A 1 70 ? -17.371 33.095 8.955 1.00 37.22 70 PRO A N 1
ATOM 547 C CA . PRO A 1 70 ? -16.568 32.905 10.174 1.00 37.22 70 PRO A CA 1
ATOM 548 C C . PRO A 1 70 ? -16.858 31.595 10.959 1.00 37.22 70 PRO A C 1
ATOM 550 O O . PRO A 1 70 ? -17.598 30.723 10.521 1.00 37.22 70 PRO A O 1
ATOM 553 N N . THR A 1 71 ? -16.225 31.455 12.131 1.00 25.83 71 THR A N 1
ATOM 554 C CA . THR A 1 71 ? -16.150 30.256 13.001 1.00 25.83 71 THR A CA 1
ATOM 555 C C . THR A 1 71 ? -16.790 30.438 14.391 1.00 25.83 71 THR A C 1
ATOM 557 O O . THR A 1 71 ? -16.665 31.524 14.947 1.00 25.83 71 THR A O 1
ATOM 560 N N . GLN A 1 72 ? -17.313 29.358 15.002 1.00 29.66 72 GLN A N 1
ATOM 561 C CA . GLN A 1 72 ? -17.612 29.132 16.447 1.00 29.66 72 GLN A CA 1
ATOM 562 C C . GLN A 1 72 ? -17.857 27.606 16.677 1.00 29.66 72 GLN A C 1
ATOM 564 O O . GLN A 1 72 ? -18.070 26.919 15.681 1.00 29.66 72 GLN A O 1
ATOM 569 N N . THR A 1 73 ? -17.896 26.951 17.858 1.00 25.84 73 THR A N 1
ATOM 570 C CA . THR A 1 73 ? -17.374 27.143 19.248 1.00 25.84 73 THR A CA 1
ATOM 571 C C . THR A 1 73 ? -17.476 25.767 19.992 1.00 25.84 73 THR A C 1
ATOM 573 O O . THR A 1 73 ? -17.783 24.766 19.347 1.00 25.84 73 THR A O 1
ATOM 576 N N . LYS A 1 74 ? -17.161 25.642 21.299 1.00 28.03 74 LYS A N 1
ATOM 577 C CA . LYS A 1 74 ? -17.165 24.382 22.100 1.00 28.03 74 LYS A CA 1
ATOM 578 C C . LYS A 1 74 ? -18.121 24.417 23.315 1.00 28.03 74 LYS A C 1
ATOM 580 O O . LYS A 1 74 ? -18.277 25.492 23.882 1.00 28.03 74 LYS A O 1
ATOM 585 N N . ALA A 1 75 ? -18.558 23.243 23.806 1.00 27.09 75 ALA A N 1
ATOM 586 C CA . ALA A 1 75 ? -18.721 22.818 25.229 1.00 27.09 75 ALA A CA 1
ATOM 587 C C . ALA A 1 75 ? -19.230 21.343 25.267 1.00 27.09 75 ALA A C 1
ATOM 589 O O . ALA A 1 75 ? -19.771 20.906 24.258 1.00 27.09 75 ALA A O 1
ATOM 590 N N . GLY A 1 76 ? -19.096 20.504 26.312 1.00 25.61 76 GLY A N 1
ATOM 591 C CA . GLY A 1 76 ? -18.521 20.634 27.668 1.00 25.61 76 GLY A CA 1
ATOM 592 C C . GLY A 1 76 ? -18.285 19.251 28.350 1.00 25.61 76 GLY A C 1
ATOM 593 O O . GLY A 1 76 ? -18.258 18.235 27.662 1.00 25.61 76 GLY A O 1
ATOM 594 N N . GLU A 1 77 ? -18.069 19.214 29.675 1.00 28.53 77 GLU A N 1
ATOM 595 C CA . GLU A 1 77 ? -17.651 18.037 30.499 1.00 28.53 77 GLU A CA 1
ATOM 596 C C . GLU A 1 77 ? -18.870 17.280 31.142 1.00 28.53 77 GLU A C 1
ATOM 598 O O . GLU A 1 77 ? -19.996 17.612 30.791 1.00 28.53 77 GLU A O 1
ATOM 603 N N . SER A 1 78 ? -18.821 16.276 32.056 1.00 26.77 78 SER A N 1
ATOM 604 C CA . SER A 1 78 ? -17.790 15.767 33.000 1.00 26.77 78 SER A CA 1
ATOM 605 C C . SER A 1 78 ? -18.152 14.394 33.662 1.00 26.77 78 SER A C 1
ATOM 607 O O . SER A 1 78 ? -19.336 14.107 33.766 1.00 26.77 78 SER A O 1
ATOM 609 N N . ARG A 1 79 ? -17.138 13.632 34.159 1.00 28.62 79 ARG A N 1
ATOM 610 C CA . ARG A 1 79 ? -16.992 12.871 35.465 1.00 28.62 79 ARG A CA 1
ATOM 611 C C . ARG A 1 79 ? -18.125 11.947 36.048 1.00 28.62 79 ARG A C 1
ATOM 613 O O . ARG A 1 79 ? -19.284 12.154 35.743 1.00 28.62 79 ARG A O 1
ATOM 620 N N . THR A 1 80 ? -17.926 10.923 36.922 1.00 24.78 80 THR A N 1
ATOM 621 C CA . THR A 1 80 ? -16.779 10.343 37.712 1.00 24.78 80 THR A CA 1
ATOM 622 C C . THR A 1 80 ? -17.080 8.908 38.270 1.00 24.78 80 THR A C 1
ATOM 624 O O . THR A 1 80 ? -18.241 8.667 38.564 1.00 24.78 80 THR A O 1
ATOM 627 N N . THR A 1 81 ? -16.041 8.065 38.542 1.00 23.78 81 THR A N 1
ATOM 628 C CA . THR A 1 81 ? -15.869 6.998 39.619 1.00 23.78 81 THR A CA 1
ATOM 629 C C . THR A 1 81 ? -16.928 5.873 39.853 1.00 23.78 81 THR A C 1
ATOM 631 O O . THR A 1 81 ? -18.087 6.100 39.553 1.00 23.78 81 THR A O 1
ATOM 634 N N . GLN A 1 82 ? -16.733 4.680 40.473 1.00 25.91 82 GLN A N 1
ATOM 635 C CA . GLN A 1 82 ? -15.660 3.736 40.958 1.00 25.91 82 GLN A CA 1
ATOM 636 C C . GLN A 1 82 ? -16.396 2.458 41.530 1.00 25.91 82 GLN A C 1
ATOM 638 O O . GLN A 1 82 ? -17.615 2.525 41.648 1.00 25.91 82 GLN A O 1
ATOM 643 N N . GLU A 1 83 ? -15.849 1.309 41.997 1.00 25.00 83 GLU A N 1
ATOM 644 C CA . GLU A 1 83 ? -14.616 0.491 41.794 1.00 25.00 83 GLU A CA 1
ATOM 645 C C . GLU A 1 83 ? -14.667 -0.798 42.690 1.00 25.00 83 GLU A C 1
ATOM 647 O O . GLU A 1 83 ? -15.341 -0.773 43.715 1.00 25.00 83 GLU A O 1
ATOM 652 N N . SER A 1 84 ? -13.901 -1.869 42.372 1.00 24.27 84 SER A N 1
ATOM 653 C CA . SER A 1 84 ? -13.632 -3.090 43.202 1.00 24.27 84 SER A CA 1
ATOM 654 C C . SER A 1 84 ? -14.817 -4.066 43.473 1.00 24.27 84 SER A C 1
ATOM 656 O O . SER A 1 84 ? -15.968 -3.694 43.289 1.00 24.27 84 SER A O 1
ATOM 658 N N . THR A 1 85 ? -14.653 -5.361 43.827 1.00 24.94 85 THR A N 1
ATOM 659 C CA . THR A 1 85 ? -13.464 -6.223 44.105 1.00 24.94 85 THR A CA 1
ATOM 660 C C . THR A 1 85 ? -13.699 -7.699 43.674 1.00 24.94 85 THR A C 1
ATOM 662 O O . THR A 1 85 ? -14.807 -8.072 43.300 1.00 24.94 85 THR A O 1
ATOM 665 N N . VAL A 1 86 ? -12.670 -8.561 43.764 1.00 25.83 86 VAL A N 1
ATOM 666 C CA . VAL A 1 86 ? -12.675 -10.012 43.420 1.00 25.83 86 VAL A CA 1
ATOM 667 C C . VAL A 1 86 ? -12.539 -10.884 44.692 1.00 25.83 86 VAL A C 1
ATOM 669 O O . VAL A 1 86 ? -12.027 -10.390 45.698 1.00 25.83 86 VAL A O 1
ATOM 672 N N . PRO A 1 87 ? -12.936 -12.174 44.671 1.00 29.30 87 PRO A N 1
ATOM 673 C CA . PRO A 1 87 ? -11.985 -13.223 45.091 1.00 29.30 87 PRO A CA 1
ATOM 674 C C . PRO A 1 87 ? -11.959 -14.456 44.155 1.00 29.30 87 PRO A C 1
ATOM 676 O O . PRO A 1 87 ? -12.852 -14.647 43.333 1.00 29.30 87 PRO A O 1
ATOM 679 N N . SER A 1 88 ? -10.914 -15.287 44.261 1.00 24.73 88 SER A N 1
ATOM 680 C CA . SER A 1 88 ? -10.659 -16.448 43.385 1.00 24.73 88 SER A CA 1
ATOM 681 C C . SER A 1 88 ? -10.573 -17.780 44.142 1.00 24.73 88 SER A C 1
ATOM 683 O O . SER A 1 88 ? -10.434 -17.815 45.365 1.00 24.73 88 SER A O 1
ATOM 685 N N . THR A 1 89 ? -10.580 -18.897 43.408 1.00 24.19 89 THR A N 1
ATOM 686 C CA . THR A 1 89 ? -10.029 -20.187 43.870 1.00 24.19 89 THR A CA 1
ATOM 687 C C . THR A 1 89 ? -9.448 -20.961 42.673 1.00 24.19 89 THR A C 1
ATOM 689 O O . THR A 1 89 ? -9.736 -20.622 41.526 1.00 24.19 89 THR A O 1
ATOM 692 N N . GLN A 1 90 ? -8.576 -21.944 42.922 1.00 25.02 90 GLN A N 1
ATOM 693 C CA . GLN A 1 90 ? -7.765 -22.653 41.918 1.00 25.02 90 GLN A CA 1
ATOM 694 C C . GLN A 1 90 ? -7.962 -24.172 42.011 1.00 25.02 90 GLN A C 1
ATOM 696 O O . GLN A 1 90 ? -8.041 -24.668 43.129 1.00 25.02 90 GLN A O 1
ATOM 701 N N . GLU A 1 91 ? -7.866 -24.903 40.891 1.00 26.34 91 GLU A N 1
ATOM 702 C CA . GLU A 1 91 ? -7.375 -26.298 40.850 1.00 26.34 91 GLU A CA 1
ATOM 703 C C . GLU A 1 91 ? -7.097 -26.752 39.388 1.00 26.34 91 GLU A C 1
ATOM 705 O O . GLU A 1 91 ? -7.552 -26.092 38.458 1.00 26.34 91 GLU A O 1
ATOM 710 N N . SER A 1 92 ? -6.468 -27.902 39.091 1.00 25.83 92 SER A N 1
ATOM 711 C CA . SER A 1 92 ? -5.043 -28.277 39.271 1.00 25.83 92 SER A CA 1
ATOM 712 C C . SER A 1 92 ? -4.762 -29.665 38.642 1.00 25.83 92 SER A C 1
ATOM 714 O O . SER A 1 92 ? -5.243 -30.678 39.143 1.00 25.83 92 SER A O 1
ATOM 716 N N . SER A 1 93 ? -3.981 -29.752 37.555 1.00 29.59 93 SER A N 1
ATOM 717 C CA . SER A 1 93 ? -3.249 -30.959 37.061 1.00 29.59 93 SER A CA 1
ATOM 718 C C . SER A 1 93 ? -2.455 -30.567 35.795 1.00 29.59 93 SER A C 1
ATOM 720 O O . SER A 1 93 ? -2.910 -29.710 35.049 1.00 29.59 93 SER A O 1
ATOM 722 N N . ARG A 1 94 ? -1.186 -30.944 35.545 1.00 28.16 94 ARG A N 1
ATOM 723 C CA . ARG A 1 94 ? -0.453 -32.240 35.548 1.00 28.16 94 ARG A CA 1
ATOM 724 C C . ARG A 1 94 ? -0.788 -33.166 34.358 1.00 28.16 94 ARG A C 1
ATOM 726 O O . ARG A 1 94 ? -1.960 -33.432 34.150 1.00 28.16 94 ARG A O 1
ATOM 733 N N . ARG A 1 95 ? 0.185 -33.775 33.649 1.00 26.42 95 ARG A N 1
ATOM 734 C CA . ARG A 1 95 ? 1.626 -33.449 33.438 1.00 26.42 95 ARG A CA 1
ATOM 735 C C . ARG A 1 95 ? 2.246 -34.358 32.346 1.00 26.42 95 ARG A C 1
ATOM 737 O O . ARG A 1 95 ? 1.759 -35.464 32.160 1.00 26.42 95 ARG A O 1
ATOM 744 N N . GLU A 1 96 ? 3.369 -33.910 31.770 1.00 28.03 96 GLU A N 1
ATOM 745 C CA . GLU A 1 96 ? 4.267 -34.561 30.780 1.00 28.03 96 GLU A CA 1
ATOM 746 C C . GLU A 1 96 ? 3.625 -34.958 29.422 1.00 28.03 96 GLU A C 1
ATOM 748 O O . GLU A 1 96 ? 2.410 -35.081 29.337 1.00 28.03 96 GLU A O 1
ATOM 753 N N . ARG A 1 97 ? 4.292 -35.075 28.255 1.00 27.48 97 ARG A N 1
ATOM 754 C CA . ARG A 1 97 ? 5.705 -35.041 27.774 1.00 27.48 97 ARG A CA 1
ATOM 755 C C . ARG A 1 97 ? 6.422 -36.394 27.566 1.00 27.48 97 ARG A C 1
ATOM 757 O O . ARG A 1 97 ? 7.147 -36.863 28.441 1.00 27.48 97 ARG A O 1
ATOM 764 N N . GLU A 1 98 ? 6.397 -36.886 26.321 1.00 27.53 98 GLU A N 1
ATOM 765 C CA . GLU A 1 98 ? 7.345 -37.868 25.754 1.00 27.53 98 GLU A CA 1
ATOM 766 C C . GLU A 1 98 ? 8.004 -37.366 24.452 1.00 27.53 98 GLU A C 1
ATOM 768 O O . GLU A 1 98 ? 7.385 -36.627 23.700 1.00 27.53 98 GLU A O 1
ATOM 773 N N . GLU A 1 99 ? 9.275 -37.745 24.260 1.00 29.94 99 GLU A N 1
ATOM 774 C CA . GLU A 1 99 ? 10.231 -37.540 23.139 1.00 29.94 99 GLU A CA 1
ATOM 775 C C . GLU A 1 99 ? 11.536 -38.282 23.574 1.00 29.94 99 GLU A C 1
ATOM 777 O O . GLU A 1 99 ? 11.759 -38.346 24.797 1.00 29.94 99 GLU A O 1
ATOM 782 N N . PRO A 1 100 ? 12.459 -38.767 22.703 1.00 37.69 100 PRO A N 1
ATOM 783 C CA . PRO A 1 100 ? 12.452 -38.746 21.234 1.00 37.69 100 PRO A CA 1
ATOM 784 C C . PRO A 1 100 ? 12.747 -40.093 20.524 1.00 37.69 100 PRO A C 1
ATOM 786 O O . PRO A 1 100 ? 13.260 -41.040 21.119 1.00 37.69 100 PRO A O 1
ATOM 789 N N . GLY A 1 101 ? 12.500 -40.152 19.205 1.00 27.56 101 GLY A N 1
ATOM 790 C CA . GLY A 1 101 ? 12.648 -41.363 18.374 1.00 27.56 101 GLY A CA 1
ATOM 791 C C . GLY A 1 101 ? 13.699 -41.307 17.246 1.00 27.56 101 GLY A C 1
ATOM 792 O O . GLY A 1 101 ? 13.358 -41.014 16.109 1.00 27.56 101 GLY A O 1
ATOM 793 N N . THR A 1 102 ? 14.944 -41.683 17.566 1.00 29.92 102 THR A N 1
ATOM 794 C CA . THR A 1 102 ? 15.997 -42.302 16.711 1.00 29.92 102 THR A CA 1
ATOM 795 C C . THR A 1 102 ? 16.338 -41.741 15.307 1.00 29.92 102 THR A C 1
ATOM 797 O O . THR A 1 102 ? 15.544 -41.716 14.373 1.00 29.92 102 THR A O 1
ATOM 800 N N . SER A 1 103 ? 17.631 -41.451 15.099 1.00 28.50 103 SER A N 1
ATOM 801 C CA . SER A 1 103 ? 18.226 -41.059 13.807 1.00 28.50 103 SER A CA 1
ATOM 802 C C . SER A 1 103 ? 18.421 -42.226 12.822 1.00 28.50 103 SER A C 1
ATOM 804 O O . SER A 1 103 ? 18.878 -43.300 13.212 1.00 28.50 103 SER A O 1
ATOM 806 N N . ALA A 1 104 ? 18.200 -41.980 11.523 1.00 32.00 104 ALA A N 1
ATOM 807 C CA . ALA A 1 104 ? 18.597 -42.875 10.431 1.00 32.00 104 ALA A CA 1
ATOM 808 C C . ALA A 1 104 ? 19.210 -42.088 9.254 1.00 32.00 104 ALA A C 1
ATOM 810 O O . ALA A 1 104 ? 18.519 -41.352 8.548 1.00 32.00 104 ALA A O 1
ATOM 811 N N . LYS A 1 105 ? 20.521 -42.253 9.018 1.00 33.19 105 LYS A N 1
ATOM 812 C CA . LYS A 1 105 ? 21.228 -41.626 7.885 1.00 33.19 105 LYS A CA 1
ATOM 813 C C . LYS A 1 105 ? 20.780 -42.237 6.551 1.00 33.19 105 LYS A C 1
ATOM 815 O O . LYS A 1 105 ? 20.717 -43.457 6.425 1.00 33.19 105 LYS A O 1
ATOM 820 N N . ARG A 1 106 ? 20.605 -41.406 5.519 1.00 33.34 106 ARG A N 1
ATOM 821 C CA . ARG A 1 106 ? 20.645 -41.821 4.105 1.00 33.34 106 ARG A CA 1
ATOM 822 C C . ARG A 1 106 ? 21.658 -40.968 3.336 1.00 33.34 106 ARG A C 1
ATOM 824 O O . ARG A 1 106 ? 21.973 -39.858 3.757 1.00 33.34 106 ARG A O 1
ATOM 831 N N . GLY A 1 107 ? 22.234 -41.555 2.285 1.00 32.81 107 GLY A N 1
ATOM 832 C CA . GLY A 1 107 ? 23.338 -40.981 1.508 1.00 32.81 107 GLY A CA 1
ATOM 833 C C . GLY A 1 107 ? 22.933 -39.809 0.602 1.00 32.81 107 GLY A C 1
ATOM 834 O O . GLY A 1 107 ? 21.768 -39.408 0.598 1.00 32.81 107 GLY A O 1
ATOM 835 N N . PRO A 1 108 ? 23.886 -39.251 -0.167 1.00 37.19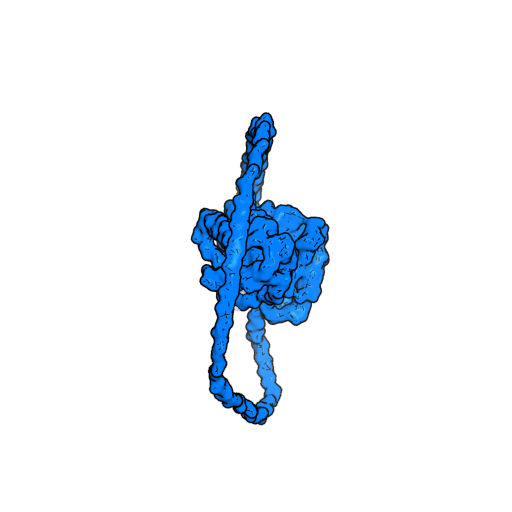 108 PRO A N 1
ATOM 836 C CA . PRO A 1 108 ? 23.656 -38.062 -0.980 1.00 37.19 108 PRO A CA 1
ATOM 837 C C . PRO A 1 108 ? 22.657 -38.343 -2.108 1.00 37.19 108 PRO A C 1
ATOM 839 O O . PRO A 1 108 ? 22.964 -39.049 -3.067 1.00 37.19 108 PRO A O 1
ATOM 842 N N . SER A 1 109 ? 21.463 -37.758 -2.009 1.00 32.06 109 SER A N 1
ATOM 843 C CA . SER A 1 109 ? 20.538 -37.696 -3.139 1.00 32.06 109 SER A CA 1
ATOM 844 C C . SER A 1 109 ? 21.061 -36.685 -4.151 1.00 32.06 109 SER A C 1
ATOM 846 O O . SER A 1 109 ? 21.280 -35.526 -3.798 1.00 32.06 109 SER A O 1
ATOM 848 N N . HIS A 1 110 ? 21.181 -37.081 -5.419 1.00 38.81 110 HIS A N 1
ATOM 849 C CA . HIS A 1 110 ? 21.177 -36.094 -6.495 1.00 38.81 110 HIS A CA 1
ATOM 850 C C . HIS A 1 110 ? 19.869 -35.296 -6.410 1.00 38.81 110 HIS A C 1
ATOM 852 O O . HIS A 1 110 ? 18.784 -35.877 -6.332 1.00 38.81 110 HIS A O 1
ATOM 858 N N . THR A 1 111 ? 19.971 -33.971 -6.405 1.00 34.47 111 THR A N 1
ATOM 859 C CA . THR A 1 111 ? 18.835 -33.071 -6.611 1.00 34.47 111 THR A CA 1
ATOM 860 C C . THR A 1 111 ? 18.605 -32.928 -8.115 1.00 34.47 111 THR A C 1
ATOM 862 O O . THR A 1 111 ? 19.541 -32.514 -8.805 1.00 34.47 111 THR A O 1
ATOM 865 N N . PRO A 1 112 ? 17.413 -33.249 -8.646 1.00 43.41 112 PRO A N 1
ATOM 866 C CA . PRO A 1 112 ? 17.083 -32.930 -10.029 1.00 43.41 112 PRO A CA 1
ATOM 867 C C . PRO A 1 112 ? 17.143 -31.419 -10.264 1.00 43.41 112 PRO A C 1
ATOM 869 O O . PRO A 1 112 ? 16.711 -30.638 -9.412 1.00 43.41 112 PRO A O 1
ATOM 872 N N . ASP A 1 113 ? 17.642 -31.019 -11.430 1.00 49.06 113 ASP A N 1
ATOM 873 C CA . ASP A 1 113 ? 17.422 -29.666 -11.936 1.00 49.06 113 ASP A CA 1
ATOM 874 C C . ASP A 1 113 ? 15.914 -29.459 -12.194 1.00 49.06 113 ASP A C 1
ATOM 876 O O . ASP A 1 113 ? 15.209 -30.403 -12.561 1.00 49.06 113 ASP A O 1
ATOM 880 N N . GLY A 1 114 ? 15.404 -28.247 -11.967 1.00 42.59 114 GLY A N 1
ATOM 881 C CA . GLY A 1 114 ? 13.970 -27.940 -12.078 1.00 42.59 114 GLY A CA 1
ATOM 882 C C . GLY A 1 114 ? 13.168 -27.908 -10.768 1.00 42.59 114 GLY A C 1
ATOM 883 O O . GLY A 1 114 ? 11.941 -28.007 -10.804 1.00 42.59 114 GLY A O 1
ATOM 884 N N . ALA A 1 115 ? 13.807 -27.711 -9.610 1.00 41.69 115 ALA A N 1
ATOM 885 C CA . ALA A 1 115 ? 13.087 -27.292 -8.405 1.00 41.69 115 ALA A CA 1
ATOM 886 C C . ALA A 1 115 ? 12.487 -25.883 -8.612 1.00 41.69 115 ALA A C 1
ATOM 888 O O . ALA A 1 115 ? 13.189 -24.875 -8.512 1.00 41.69 115 ALA A O 1
ATOM 889 N N . ILE A 1 116 ? 11.182 -25.800 -8.903 1.00 50.12 116 ILE A N 1
ATOM 890 C CA . ILE A 1 116 ? 10.465 -24.521 -9.008 1.00 50.12 116 ILE A CA 1
ATOM 891 C C . ILE A 1 116 ? 10.350 -23.912 -7.605 1.00 50.12 116 ILE A C 1
ATOM 893 O O . ILE A 1 116 ? 9.415 -24.184 -6.854 1.00 50.12 116 ILE A O 1
ATOM 897 N N . HIS A 1 117 ? 11.332 -23.090 -7.241 1.00 56.72 117 HIS A N 1
ATOM 898 C CA . HIS A 1 117 ? 11.287 -22.280 -6.030 1.00 56.72 117 HIS A CA 1
ATOM 899 C C . HIS A 1 117 ? 10.139 -21.263 -6.135 1.00 56.72 117 HIS A C 1
ATOM 901 O O . HIS A 1 117 ? 10.134 -20.438 -7.047 1.00 56.72 117 HIS A O 1
ATOM 907 N N . ASP A 1 118 ? 9.207 -21.275 -5.178 1.00 80.56 118 ASP A N 1
ATOM 908 C CA . ASP A 1 118 ? 8.041 -20.376 -5.135 1.00 80.56 118 ASP A CA 1
ATOM 909 C C . ASP A 1 118 ? 8.406 -18.942 -4.684 1.00 80.56 118 ASP A C 1
ATOM 911 O O . ASP A 1 118 ? 7.903 -18.397 -3.695 1.00 80.56 118 ASP A O 1
ATOM 915 N N . LYS A 1 119 ? 9.350 -18.323 -5.403 1.00 91.50 119 LYS A N 1
ATOM 916 C CA . LYS A 1 119 ? 9.889 -16.986 -5.132 1.00 91.50 119 LYS A CA 1
ATOM 917 C C . LYS A 1 119 ? 8.881 -15.905 -5.523 1.00 91.50 119 LYS A C 1
ATOM 919 O O . LYS A 1 119 ? 9.015 -15.240 -6.547 1.00 91.50 119 LYS A O 1
ATOM 924 N N . LYS A 1 120 ? 7.853 -15.710 -4.700 1.00 95.88 120 LYS A N 1
ATOM 925 C CA . LYS A 1 120 ? 6.864 -14.640 -4.900 1.00 95.88 120 LYS A CA 1
ATOM 926 C C . LYS A 1 120 ? 7.340 -13.314 -4.309 1.00 95.88 120 LYS A C 1
ATOM 928 O O . LYS A 1 120 ? 7.686 -13.244 -3.128 1.00 95.88 120 LYS A O 1
ATOM 933 N N . VAL A 1 121 ? 7.305 -12.257 -5.120 1.00 97.94 121 VAL A N 1
ATOM 934 C CA . VAL A 1 121 ? 7.415 -10.871 -4.652 1.00 97.94 121 VAL A CA 1
ATOM 935 C C . VAL A 1 121 ? 6.070 -10.167 -4.809 1.00 97.94 121 VAL A C 1
ATOM 937 O O . VAL A 1 121 ? 5.469 -10.147 -5.884 1.00 97.94 121 VAL A O 1
ATOM 940 N N . TYR A 1 122 ? 5.614 -9.580 -3.712 1.00 98.69 122 TYR A N 1
ATOM 941 C CA . TYR A 1 122 ? 4.410 -8.776 -3.613 1.00 98.69 122 TYR A CA 1
ATOM 942 C C . TYR A 1 122 ? 4.849 -7.313 -3.560 1.00 98.69 122 TYR A C 1
ATOM 944 O O . TYR A 1 122 ? 5.311 -6.820 -2.527 1.00 98.69 122 TYR A O 1
ATOM 952 N N . LEU A 1 123 ? 4.766 -6.625 -4.698 1.00 98.88 123 LEU A N 1
ATOM 953 C CA . LEU A 1 123 ? 4.981 -5.180 -4.743 1.00 98.88 123 LEU A CA 1
ATOM 954 C C . LEU A 1 123 ? 3.748 -4.495 -4.155 1.00 98.88 123 LEU A C 1
ATOM 956 O O . LEU A 1 123 ? 2.625 -4.800 -4.564 1.00 98.88 123 LEU A O 1
ATOM 960 N N . THR A 1 124 ? 3.951 -3.599 -3.190 1.00 98.94 124 THR A N 1
ATOM 961 C CA . THR A 1 124 ? 2.855 -2.899 -2.513 1.00 98.94 124 THR A CA 1
ATOM 962 C C . THR A 1 124 ? 3.052 -1.391 -2.554 1.00 98.94 124 THR A C 1
ATOM 964 O O . THR A 1 124 ? 4.173 -0.921 -2.362 1.00 98.94 124 THR A O 1
ATOM 967 N N . PHE A 1 125 ? 1.972 -0.662 -2.831 1.00 98.94 125 PHE A N 1
ATOM 968 C CA . PHE A 1 125 ? 1.948 0.795 -2.923 1.00 98.94 125 PHE A CA 1
ATOM 969 C C . PHE A 1 125 ? 0.919 1.366 -1.946 1.00 98.94 125 PHE A C 1
ATOM 971 O O . PHE A 1 125 ? -0.259 1.022 -2.035 1.00 98.94 125 PHE A O 1
ATOM 978 N N . ASP A 1 126 ? 1.374 2.220 -1.035 1.00 98.94 126 ASP A N 1
ATOM 979 C CA . ASP A 1 126 ? 0.546 2.904 -0.039 1.00 98.94 126 ASP A CA 1
ATOM 980 C C . ASP A 1 126 ? 0.294 4.379 -0.439 1.00 98.94 126 ASP A C 1
ATOM 982 O O . ASP A 1 126 ? 1.028 4.974 -1.237 1.00 98.94 126 ASP A O 1
ATOM 986 N N . ASP A 1 127 ? -0.732 4.993 0.158 1.00 98.69 127 ASP A N 1
ATOM 987 C CA . ASP A 1 127 ? -1.129 6.410 0.023 1.00 98.69 127 ASP A CA 1
ATOM 988 C C . ASP A 1 127 ? -1.623 6.881 -1.371 1.00 98.69 127 ASP A C 1
ATOM 990 O O . ASP A 1 127 ? -1.832 8.081 -1.589 1.00 98.69 127 ASP A O 1
ATOM 994 N N . GLY A 1 128 ? -1.854 5.970 -2.318 1.00 98.06 128 GLY A N 1
ATOM 995 C CA . GLY A 1 128 ? -2.609 6.235 -3.551 1.00 98.06 128 GLY A CA 1
ATOM 996 C C . GLY A 1 128 ? -4.137 6.133 -3.388 1.00 98.06 128 GLY A C 1
ATOM 997 O O . GLY A 1 128 ? -4.620 5.743 -2.327 1.00 98.06 128 GLY A O 1
ATOM 998 N N . PRO A 1 129 ? -4.929 6.435 -4.439 1.00 98.69 129 PRO A N 1
ATOM 999 C CA . PRO A 1 129 ? -4.473 6.781 -5.783 1.00 98.69 129 PRO A CA 1
ATOM 1000 C C . PRO A 1 129 ? -4.035 8.246 -5.922 1.00 98.69 129 PRO A C 1
ATOM 1002 O O . PRO A 1 129 ? -4.551 9.145 -5.251 1.00 98.69 129 PRO A O 1
ATOM 1005 N N . SER A 1 130 ? -3.115 8.502 -6.849 1.00 98.75 130 SER A N 1
ATOM 1006 C CA . SER A 1 130 ? -2.568 9.821 -7.191 1.00 98.75 130 SER A CA 1
ATOM 1007 C C . SER A 1 130 ? -2.249 9.916 -8.701 1.00 98.75 130 SER A C 1
ATOM 1009 O O . SER A 1 130 ? -2.512 8.960 -9.436 1.00 98.75 130 SER A O 1
ATOM 1011 N N . PRO A 1 131 ? -1.655 11.016 -9.216 1.00 98.44 131 PRO A N 1
ATOM 1012 C CA . PRO A 1 131 ? -1.152 11.063 -10.594 1.00 98.44 131 PRO A CA 1
ATOM 1013 C C . PRO A 1 131 ? -0.158 9.939 -10.927 1.00 98.44 131 PRO A C 1
ATOM 1015 O O . PRO A 1 131 ? -0.101 9.493 -12.070 1.00 98.44 131 PRO A O 1
ATOM 1018 N N . ASN A 1 132 ? 0.594 9.455 -9.931 1.00 98.69 132 ASN A N 1
ATOM 1019 C CA . ASN A 1 132 ? 1.613 8.418 -10.111 1.00 98.69 132 ASN A CA 1
ATOM 1020 C C . ASN A 1 132 ? 1.003 7.027 -10.382 1.00 98.69 132 ASN A C 1
ATOM 1022 O O . ASN A 1 132 ? 1.646 6.197 -11.025 1.00 98.69 132 ASN A O 1
ATOM 1026 N N . THR A 1 133 ? -0.237 6.771 -9.944 1.00 98.81 133 THR A N 1
ATOM 1027 C CA . THR A 1 133 ? -0.884 5.451 -10.026 1.00 98.81 133 THR A CA 1
ATOM 1028 C C . THR A 1 133 ? -0.990 4.943 -11.464 1.00 98.81 133 THR A C 1
ATOM 1030 O O . THR A 1 133 ? -0.616 3.806 -11.738 1.00 98.81 133 THR A O 1
ATOM 1033 N N . LEU A 1 134 ? -1.457 5.770 -12.410 1.00 98.69 134 LEU A N 1
ATOM 1034 C CA . LEU A 1 134 ? -1.641 5.340 -13.805 1.00 98.69 134 LEU A CA 1
ATOM 1035 C C . LEU A 1 134 ? -0.311 4.993 -14.493 1.00 98.69 134 LEU A C 1
ATOM 1037 O O . LEU A 1 134 ? -0.248 4.044 -15.274 1.00 98.69 134 LEU A O 1
ATOM 1041 N N . GLU A 1 135 ? 0.759 5.719 -14.170 1.00 98.81 135 GLU A N 1
ATOM 1042 C CA . GLU A 1 135 ? 2.096 5.468 -14.716 1.00 98.81 135 GLU A CA 1
ATOM 1043 C C . GLU A 1 135 ? 2.731 4.207 -14.104 1.00 98.81 135 GLU A C 1
ATOM 1045 O O . GLU A 1 135 ? 3.321 3.394 -14.817 1.00 98.81 135 GLU A O 1
ATOM 1050 N N . ILE A 1 136 ? 2.518 3.963 -12.807 1.00 98.94 136 ILE A N 1
ATOM 1051 C CA . ILE A 1 136 ? 2.880 2.696 -12.155 1.00 98.94 136 ILE A CA 1
ATOM 1052 C C . ILE A 1 136 ? 2.129 1.522 -12.803 1.00 98.94 136 ILE A C 1
ATOM 1054 O O . ILE A 1 136 ? 2.748 0.506 -13.120 1.00 98.94 136 ILE A O 1
ATOM 1058 N N . LEU A 1 137 ? 0.826 1.659 -13.079 1.00 98.88 137 LEU A N 1
ATOM 1059 C CA . LEU A 1 137 ? 0.044 0.633 -13.782 1.00 98.88 137 LEU A CA 1
ATOM 1060 C C . LEU A 1 137 ? 0.567 0.372 -15.206 1.00 98.88 137 LEU A C 1
ATOM 1062 O O . LEU A 1 137 ? 0.632 -0.790 -15.618 1.00 98.88 137 LEU A O 1
ATOM 1066 N N . ARG A 1 138 ? 1.003 1.412 -15.936 1.00 98.81 138 ARG A N 1
ATOM 1067 C CA . ARG A 1 138 ? 1.666 1.274 -17.247 1.00 98.81 138 ARG A CA 1
ATOM 1068 C C . ARG A 1 138 ? 2.959 0.459 -17.132 1.00 98.81 138 ARG A C 1
ATOM 1070 O O . ARG A 1 138 ? 3.114 -0.538 -17.836 1.00 98.81 138 ARG A O 1
ATOM 1077 N N . ILE A 1 139 ? 3.847 0.833 -16.210 1.00 98.88 139 ILE A N 1
ATOM 1078 C CA . ILE A 1 139 ? 5.141 0.167 -15.985 1.00 98.88 139 ILE A CA 1
ATOM 1079 C C . ILE A 1 139 ? 4.952 -1.299 -15.553 1.00 98.88 139 ILE A C 1
ATOM 1081 O O . ILE A 1 139 ? 5.648 -2.185 -16.057 1.00 98.88 139 ILE A O 1
ATOM 1085 N N . LEU A 1 140 ? 3.987 -1.583 -14.671 1.00 98.88 140 LEU A N 1
ATOM 1086 C CA . LEU A 1 140 ? 3.626 -2.948 -14.265 1.00 98.88 140 LEU A CA 1
ATOM 1087 C C . LEU A 1 140 ? 3.143 -3.781 -15.466 1.00 98.88 140 LEU A C 1
ATOM 1089 O O . LEU A 1 140 ? 3.665 -4.875 -15.701 1.00 98.88 140 LEU A O 1
ATOM 1093 N N . LYS A 1 141 ? 2.212 -3.241 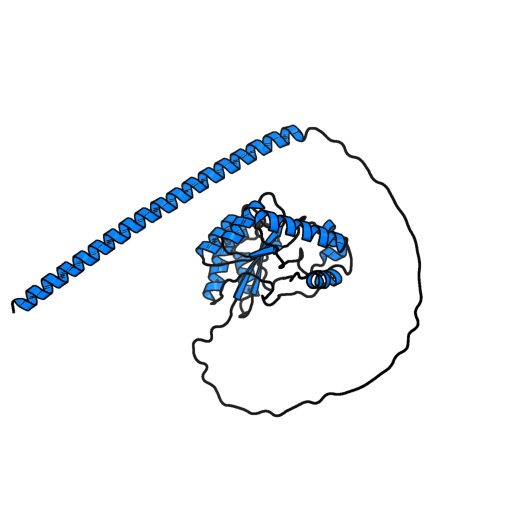-16.269 1.00 98.62 141 LYS A N 1
ATOM 1094 C CA . LYS A 1 141 ? 1.675 -3.889 -17.481 1.00 98.62 141 LYS A CA 1
ATOM 1095 C C . LYS A 1 141 ? 2.780 -4.229 -18.485 1.00 98.62 141 LYS A C 1
ATOM 1097 O O . LYS A 1 141 ? 2.821 -5.355 -18.972 1.00 98.62 141 LYS A O 1
ATOM 1102 N N . GLU A 1 142 ? 3.691 -3.296 -18.758 1.00 98.44 142 GLU A N 1
ATOM 1103 C CA . GLU A 1 142 ? 4.802 -3.482 -19.707 1.00 98.44 142 GLU A CA 1
ATOM 1104 C C . GLU A 1 142 ? 5.816 -4.548 -19.268 1.00 98.44 142 GLU A C 1
ATOM 1106 O O . GLU A 1 142 ? 6.406 -5.225 -20.108 1.00 98.44 142 GLU A O 1
ATOM 1111 N N . ASN A 1 143 ? 5.990 -4.748 -17.960 1.00 98.12 143 ASN A N 1
ATOM 1112 C CA . ASN A 1 143 ? 6.898 -5.762 -17.417 1.00 98.12 143 ASN A CA 1
ATOM 1113 C C . ASN A 1 143 ? 6.235 -7.134 -17.189 1.00 98.12 143 ASN A C 1
ATOM 1115 O O . ASN A 1 143 ? 6.934 -8.099 -16.858 1.00 98.12 143 ASN A O 1
ATOM 1119 N N . GLY A 1 144 ? 4.912 -7.236 -17.373 1.00 97.38 144 GLY A N 1
ATOM 1120 C CA . GLY A 1 144 ? 4.121 -8.429 -17.053 1.00 97.38 144 GLY A CA 1
ATOM 1121 C C . GLY A 1 144 ? 3.930 -8.654 -15.547 1.00 97.38 144 GLY A C 1
ATOM 1122 O O . GLY A 1 144 ? 3.694 -9.782 -15.124 1.00 97.38 144 GLY A O 1
ATOM 1123 N N . ALA A 1 145 ? 4.067 -7.603 -14.738 1.00 98.50 145 ALA A N 1
ATOM 1124 C CA . ALA A 1 145 ? 4.008 -7.656 -13.281 1.00 98.50 145 ALA A CA 1
ATOM 1125 C C . ALA A 1 145 ? 2.646 -7.204 -12.737 1.00 98.50 145 ALA A C 1
ATOM 1127 O O . ALA A 1 145 ? 1.935 -6.436 -13.385 1.00 98.50 145 ALA A O 1
ATOM 1128 N N . LYS A 1 146 ? 2.311 -7.657 -11.522 1.00 98.19 146 LYS A N 1
ATOM 1129 C CA . LYS A 1 146 ? 1.154 -7.208 -10.731 1.00 98.19 146 LYS A CA 1
ATOM 1130 C C . LYS A 1 146 ? 1.603 -6.696 -9.359 1.00 98.19 146 LYS A C 1
ATOM 1132 O O . LYS A 1 146 ? 2.682 -7.056 -8.890 1.00 98.19 146 LYS A O 1
ATOM 1137 N N . ALA A 1 147 ? 0.767 -5.877 -8.729 1.00 98.88 147 ALA A N 1
ATOM 1138 C CA . ALA A 1 147 ? 0.998 -5.276 -7.417 1.00 98.88 147 ALA A CA 1
ATOM 1139 C C . ALA A 1 147 ? -0.292 -5.210 -6.574 1.00 98.88 147 ALA A C 1
ATOM 1141 O O . ALA A 1 147 ? -1.382 -5.538 -7.049 1.00 98.88 147 ALA A O 1
ATOM 1142 N N . THR A 1 148 ? -0.162 -4.769 -5.322 1.00 98.94 148 THR A N 1
ATOM 1143 C CA . THR A 1 148 ? -1.283 -4.473 -4.411 1.00 98.94 148 THR A CA 1
ATOM 1144 C C . THR A 1 148 ? -1.246 -3.004 -4.010 1.00 98.94 148 THR A C 1
ATOM 1146 O O . THR A 1 148 ? -0.191 -2.512 -3.616 1.00 98.94 148 THR A O 1
ATOM 1149 N N . PHE A 1 149 ? -2.376 -2.310 -4.082 1.00 98.94 149 PHE A N 1
ATOM 1150 C CA . PHE A 1 149 ? -2.477 -0.898 -3.711 1.00 98.94 149 PHE A CA 1
ATOM 1151 C C . PHE A 1 149 ? -3.288 -0.760 -2.420 1.00 98.94 149 PHE A C 1
ATOM 1153 O O . PHE A 1 149 ? -4.473 -1.094 -2.401 1.00 98.94 149 PHE A O 1
ATOM 1160 N N . PHE A 1 150 ? -2.649 -0.287 -1.350 1.00 98.94 150 PHE A N 1
ATOM 1161 C CA . PHE A 1 150 ? -3.276 0.018 -0.066 1.00 98.94 150 PHE A CA 1
ATOM 1162 C C . PHE A 1 150 ? -3.769 1.463 -0.105 1.00 98.94 150 PHE A C 1
ATOM 1164 O O . PHE A 1 150 ? -3.020 2.409 0.139 1.00 98.94 150 PHE A O 1
ATOM 1171 N N . VAL A 1 151 ? -5.033 1.633 -0.485 1.00 98.94 151 VAL A N 1
ATOM 1172 C CA . VAL A 1 151 ? -5.553 2.941 -0.884 1.00 98.94 151 VAL A CA 1
ATOM 1173 C C . VAL A 1 151 ? -6.055 3.792 0.278 1.00 98.94 151 VAL A C 1
ATOM 1175 O O . VAL A 1 151 ? -6.552 3.296 1.297 1.00 98.94 151 VAL A O 1
ATOM 1178 N N . VAL A 1 152 ? -5.973 5.101 0.058 1.00 98.88 152 VAL A N 1
ATOM 1179 C CA . VAL A 1 152 ? -6.608 6.165 0.835 1.00 98.88 152 VAL A CA 1
ATOM 1180 C C . VAL A 1 152 ? -7.624 6.920 -0.028 1.00 98.88 152 VAL A C 1
ATOM 1182 O O . VAL A 1 152 ? -7.615 6.825 -1.256 1.00 98.88 152 VAL A O 1
ATOM 1185 N N . ASN A 1 153 ? -8.522 7.685 0.595 1.00 98.62 153 ASN A N 1
ATOM 1186 C CA . ASN A 1 153 ? -9.493 8.490 -0.148 1.00 98.62 153 ASN A CA 1
ATOM 1187 C C . ASN A 1 153 ? -8.841 9.774 -0.696 1.00 98.62 153 ASN A C 1
ATOM 1189 O O . ASN A 1 153 ? -8.375 10.619 0.071 1.00 98.62 153 ASN A O 1
ATOM 1193 N N . SER A 1 154 ? -8.870 9.962 -2.017 1.00 97.81 154 SER A N 1
ATOM 1194 C CA . SER A 1 154 ? -8.271 11.108 -2.713 1.00 97.81 154 SER A CA 1
ATOM 1195 C C . SER A 1 154 ? -9.178 11.653 -3.831 1.00 97.81 154 SER A C 1
ATOM 1197 O O . SER A 1 154 ? -10.212 11.074 -4.164 1.00 97.81 154 SER A O 1
ATOM 1199 N N . LYS A 1 155 ? -8.789 12.764 -4.480 1.00 98.19 155 LYS A N 1
ATOM 1200 C CA . LYS A 1 155 ? -9.509 13.260 -5.675 1.00 98.19 155 LYS A CA 1
ATOM 1201 C C . LYS A 1 155 ? -9.360 12.356 -6.914 1.00 98.19 155 LYS A C 1
ATOM 1203 O O . LYS A 1 155 ? -9.958 12.644 -7.944 1.00 98.19 155 LYS A O 1
ATOM 1208 N N . TYR A 1 156 ? -8.565 11.288 -6.821 1.00 98.62 156 TYR A N 1
ATOM 1209 C CA . TYR A 1 156 ? -8.272 10.343 -7.900 1.00 98.62 156 TYR A CA 1
ATOM 1210 C C . TYR A 1 156 ? -8.896 8.955 -7.657 1.00 98.62 156 TYR A C 1
ATOM 1212 O O . TYR A 1 156 ? -8.483 7.985 -8.288 1.00 98.62 156 TYR A O 1
ATOM 1220 N N . ASN A 1 157 ? -9.893 8.842 -6.765 1.00 98.69 157 ASN A N 1
ATOM 1221 C CA . ASN A 1 157 ? -10.577 7.582 -6.432 1.00 98.69 157 ASN A CA 1
ATOM 1222 C C . ASN A 1 157 ? -11.029 6.768 -7.665 1.00 98.69 157 ASN A C 1
ATOM 1224 O O . ASN A 1 157 ? -10.950 5.545 -7.647 1.00 98.69 157 ASN A O 1
ATOM 1228 N N . SER A 1 158 ? -11.402 7.414 -8.774 1.00 98.31 158 SER A N 1
ATOM 1229 C CA . SER A 1 158 ? -11.768 6.729 -10.024 1.00 98.31 158 SER A CA 1
ATOM 1230 C C . SER A 1 158 ? -10.651 5.844 -10.602 1.00 98.31 158 SER A C 1
ATOM 1232 O O . SER A 1 158 ? -10.936 4.882 -11.312 1.00 98.31 158 SER A O 1
ATOM 1234 N N . TYR A 1 159 ? -9.377 6.115 -10.283 1.00 98.81 159 TYR A N 1
ATOM 1235 C CA . TYR A 1 159 ? -8.245 5.273 -10.692 1.00 98.81 159 TYR A CA 1
ATOM 1236 C C . TYR A 1 159 ? -8.223 3.911 -9.975 1.00 98.81 159 TYR A C 1
ATOM 1238 O O . TYR A 1 159 ? -7.570 2.989 -10.462 1.00 98.81 159 TYR A O 1
ATOM 1246 N N . MET A 1 160 ? -8.981 3.729 -8.882 1.00 98.81 160 MET A N 1
ATOM 1247 C CA . MET A 1 160 ? -9.178 2.417 -8.246 1.00 98.81 160 MET A CA 1
ATOM 1248 C C . MET A 1 160 ? -9.736 1.387 -9.235 1.00 98.81 160 MET A C 1
ATOM 1250 O O . MET A 1 160 ? -9.322 0.228 -9.227 1.00 98.81 160 MET A O 1
ATOM 1254 N N . LYS A 1 161 ? -10.607 1.820 -10.154 1.00 98.62 161 LYS A N 1
ATOM 1255 C CA . LYS A 1 161 ? -11.110 0.969 -11.232 1.00 98.62 161 LYS A CA 1
ATOM 1256 C C . LYS A 1 161 ? -9.989 0.536 -12.186 1.00 98.62 161 LYS A C 1
ATOM 1258 O O . LYS A 1 161 ? -9.886 -0.645 -12.503 1.00 98.62 161 LYS A O 1
ATOM 1263 N N . ASN A 1 162 ? -9.093 1.450 -12.570 1.00 98.75 162 ASN A N 1
ATOM 1264 C CA . ASN A 1 162 ? -7.954 1.132 -13.441 1.00 98.75 162 ASN A CA 1
ATOM 1265 C C . ASN A 1 162 ? -6.954 0.160 -12.790 1.00 98.75 162 ASN A C 1
ATOM 1267 O O . ASN A 1 162 ? -6.366 -0.657 -13.502 1.00 98.75 162 ASN A O 1
ATOM 1271 N N . ILE A 1 163 ? -6.775 0.216 -11.462 1.00 98.88 163 ILE A N 1
ATOM 1272 C CA . ILE A 1 163 ? -5.964 -0.751 -10.699 1.00 98.88 163 ILE A CA 1
ATOM 1273 C C . ILE A 1 163 ? -6.511 -2.171 -10.916 1.00 98.88 163 ILE A C 1
ATOM 1275 O O . ILE A 1 163 ? -5.774 -3.058 -11.364 1.00 98.88 163 ILE A O 1
ATOM 1279 N N . VAL A 1 164 ? -7.812 -2.348 -10.664 1.00 98.69 164 VAL A N 1
ATOM 1280 C CA . VAL A 1 164 ? -8.527 -3.631 -10.739 1.00 98.69 164 VAL A CA 1
ATOM 1281 C C . VAL A 1 164 ? -8.632 -4.150 -12.175 1.00 98.69 164 VAL A C 1
ATOM 1283 O O . VAL A 1 164 ? -8.285 -5.301 -12.428 1.00 98.69 164 VAL A O 1
ATOM 1286 N N . GLU A 1 165 ? -9.020 -3.312 -13.142 1.00 98.38 165 GLU A N 1
ATOM 1287 C CA . GLU A 1 165 ? -9.097 -3.692 -14.566 1.00 98.38 165 GLU A CA 1
ATOM 1288 C C . GLU A 1 165 ? -7.722 -4.060 -15.150 1.00 98.38 165 GLU A C 1
ATOM 129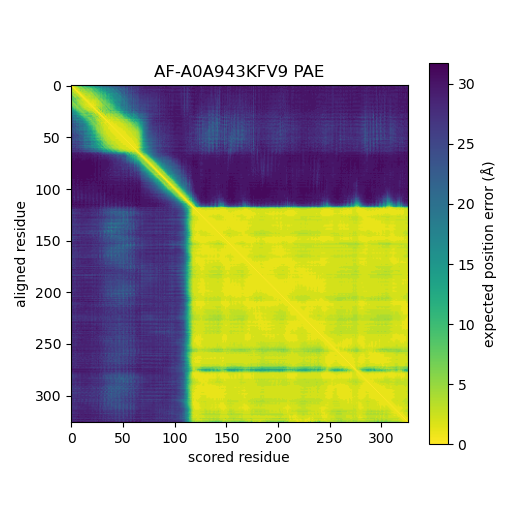0 O O . GLU A 1 165 ? -7.622 -4.890 -16.053 1.00 98.38 165 GLU A O 1
ATOM 1295 N N . SER A 1 166 ? -6.636 -3.515 -14.591 1.00 97.81 166 SER A N 1
ATOM 1296 C CA . SER A 1 166 ? -5.264 -3.920 -14.925 1.00 97.81 166 SER A CA 1
ATOM 1297 C C . SER A 1 166 ? -4.834 -5.236 -14.254 1.00 97.81 166 SER A C 1
ATOM 1299 O O . SER A 1 166 ? -3.700 -5.679 -14.453 1.00 97.81 166 SER A O 1
ATOM 1301 N N . GLY A 1 167 ? -5.703 -5.884 -13.471 1.00 98.12 167 GLY A N 1
ATOM 1302 C CA . GLY A 1 167 ? -5.452 -7.150 -12.777 1.00 98.12 167 GLY A CA 1
ATOM 1303 C C . GLY A 1 167 ? -4.556 -7.034 -11.541 1.00 98.12 167 GLY A C 1
ATOM 1304 O O . GLY A 1 167 ? -3.839 -7.984 -11.232 1.00 98.12 167 GLY A O 1
ATOM 1305 N N . ASN A 1 168 ? -4.539 -5.873 -10.882 1.00 98.88 168 ASN A N 1
ATOM 1306 C CA . ASN A 1 168 ? -3.850 -5.650 -9.607 1.00 98.88 168 ASN A CA 1
ATOM 1307 C C . ASN A 1 168 ? -4.854 -5.721 -8.449 1.00 98.88 168 ASN A C 1
ATOM 1309 O O . ASN A 1 168 ? -6.041 -5.456 -8.645 1.00 98.88 168 ASN A O 1
ATOM 1313 N N . ALA A 1 169 ? -4.387 -6.041 -7.242 1.00 98.81 169 ALA A N 1
ATOM 1314 C CA . ALA A 1 169 ? -5.252 -6.039 -6.065 1.00 98.81 169 ALA A CA 1
ATOM 1315 C C . ALA A 1 169 ? -5.394 -4.634 -5.468 1.00 98.81 169 ALA A C 1
ATOM 1317 O O . ALA A 1 169 ? -4.465 -3.821 -5.505 1.00 98.81 169 ALA A O 1
ATOM 1318 N N . ILE A 1 170 ? -6.553 -4.393 -4.861 1.00 98.75 170 ILE A N 1
ATOM 1319 C CA . ILE A 1 170 ? -6.843 -3.215 -4.048 1.00 98.75 170 ILE A CA 1
ATOM 1320 C C . ILE A 1 170 ? -7.099 -3.650 -2.602 1.00 98.75 170 ILE A C 1
ATOM 1322 O O . ILE A 1 170 ? -7.765 -4.654 -2.348 1.00 98.75 170 ILE A O 1
ATOM 1326 N N . ALA A 1 171 ? -6.526 -2.908 -1.664 1.00 98.88 171 ALA A N 1
ATOM 1327 C CA . ALA A 1 171 ? -6.536 -3.169 -0.232 1.00 98.88 171 ALA A CA 1
ATOM 1328 C C . ALA A 1 171 ? -6.759 -1.852 0.529 1.00 98.88 171 ALA A C 1
ATOM 1330 O O . ALA A 1 171 ? -6.571 -0.769 -0.025 1.00 98.88 171 ALA A O 1
ATOM 1331 N N . LEU A 1 172 ? -7.175 -1.920 1.792 1.00 98.94 172 LEU A N 1
ATOM 1332 C CA . LEU A 1 172 ?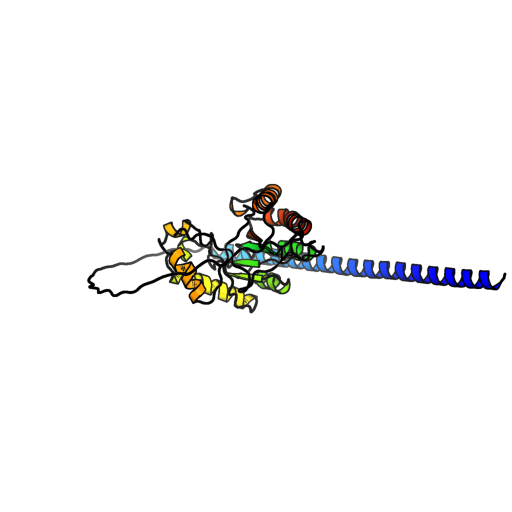 -7.554 -0.726 2.558 1.00 98.94 172 LEU A CA 1
ATOM 1333 C C . LEU A 1 172 ? -6.375 -0.190 3.385 1.00 98.94 172 LEU A C 1
ATOM 1335 O O . LEU A 1 172 ? -5.742 -0.959 4.112 1.00 98.94 172 LEU A O 1
ATOM 1339 N N . HIS A 1 173 ? -6.114 1.121 3.328 1.00 98.88 173 HIS A N 1
ATOM 1340 C CA . HIS A 1 173 ? -5.175 1.786 4.240 1.00 98.88 173 HIS A CA 1
ATOM 1341 C C . HIS A 1 173 ? -5.906 2.643 5.283 1.00 98.88 173 HIS A C 1
ATOM 1343 O O . HIS A 1 173 ? -5.883 2.331 6.473 1.00 98.88 173 HIS A O 1
ATOM 1349 N N . SER A 1 174 ? -6.572 3.718 4.845 1.00 98.88 174 SER A N 1
ATOM 1350 C CA . SER A 1 174 ? -7.326 4.643 5.707 1.00 98.88 174 SER A CA 1
ATOM 1351 C C . SER A 1 174 ? -8.120 5.647 4.866 1.00 98.88 174 SER A C 1
ATOM 1353 O O . SER A 1 174 ? -7.638 6.104 3.836 1.00 98.88 174 SER A O 1
ATOM 1355 N N . PHE A 1 175 ? -9.309 6.064 5.301 1.00 98.88 175 PHE A N 1
ATOM 1356 C CA . PHE A 1 175 ? -10.049 7.136 4.630 1.00 98.88 175 PHE A CA 1
ATOM 1357 C C . PHE A 1 175 ? -9.396 8.510 4.843 1.00 98.88 175 PHE A C 1
ATOM 1359 O O . PHE A 1 175 ? -9.259 9.277 3.894 1.00 98.88 175 PHE A O 1
ATOM 1366 N N . THR A 1 176 ? -8.982 8.847 6.070 1.00 98.62 176 THR A N 1
ATOM 1367 C CA . THR A 1 176 ? -8.391 10.166 6.377 1.00 98.62 176 THR A CA 1
ATOM 1368 C C . THR A 1 176 ? -6.863 10.210 6.378 1.00 98.62 176 THR A C 1
ATOM 1370 O O . THR A 1 176 ? -6.309 11.311 6.410 1.00 98.62 176 THR A O 1
ATOM 1373 N N . HIS A 1 177 ? -6.197 9.051 6.448 1.00 98.44 177 HIS A N 1
ATOM 1374 C CA . HIS A 1 177 ? -4.768 8.860 6.768 1.00 98.44 177 HIS A CA 1
ATOM 1375 C C . HIS A 1 177 ? -4.256 9.708 7.946 1.00 98.44 177 HIS A C 1
ATOM 1377 O O . HIS A 1 177 ? -3.081 10.053 8.064 1.00 98.44 177 HIS A O 1
ATOM 1383 N N . ASN A 1 178 ? -5.152 10.085 8.859 1.00 98.69 178 ASN A N 1
ATOM 1384 C CA . ASN A 1 178 ? -4.838 11.030 9.914 1.00 98.69 178 ASN A CA 1
ATOM 1385 C C . ASN A 1 178 ? -4.624 10.290 11.232 1.00 98.69 178 ASN A C 1
ATOM 1387 O O . ASN A 1 178 ? -5.581 10.033 11.960 1.00 98.69 178 ASN A O 1
ATOM 1391 N N . TYR A 1 179 ? -3.360 10.012 11.560 1.00 98.56 179 TYR A N 1
ATOM 1392 C CA . TYR A 1 179 ? -2.931 9.327 12.787 1.00 98.56 179 TYR A CA 1
ATOM 1393 C C . TYR A 1 179 ? -3.660 9.778 14.064 1.00 98.56 179 TYR A C 1
ATOM 1395 O O . TYR A 1 179 ? -4.029 8.937 14.881 1.00 98.56 179 TYR A O 1
ATOM 1403 N N . LYS A 1 180 ? -3.927 11.085 14.225 1.00 98.50 180 LYS A N 1
ATOM 1404 C CA . LYS A 1 180 ? -4.655 11.613 15.391 1.00 98.50 180 LYS A CA 1
ATOM 1405 C C . LYS A 1 180 ? -6.128 11.197 15.412 1.00 98.50 180 LYS A C 1
ATOM 1407 O O . LYS A 1 180 ? -6.656 10.974 16.493 1.00 98.50 180 LYS A O 1
ATOM 1412 N N . LYS A 1 181 ? -6.792 11.129 14.253 1.00 98.50 181 LYS A N 1
ATOM 1413 C CA . LYS A 1 181 ? -8.191 10.689 14.147 1.00 98.50 181 LYS A CA 1
ATOM 1414 C C . LYS A 1 181 ? -8.298 9.176 14.298 1.00 98.50 181 LYS A C 1
ATOM 1416 O O . LYS A 1 181 ? -9.045 8.706 15.145 1.00 98.50 181 LYS A O 1
ATOM 1421 N N . ILE A 1 182 ? -7.535 8.425 13.505 1.00 98.69 182 ILE A N 1
ATOM 1422 C CA . ILE A 1 182 ? -7.692 6.968 13.401 1.00 98.69 182 ILE A CA 1
ATOM 1423 C C . ILE A 1 182 ? -7.227 6.225 14.658 1.00 98.69 182 ILE A C 1
ATOM 1425 O O . ILE A 1 182 ? -7.769 5.174 14.961 1.00 98.69 182 ILE A O 1
ATOM 1429 N N . TYR A 1 183 ? -6.262 6.766 15.414 1.00 98.75 183 TYR A N 1
ATOM 1430 C CA . TYR A 1 183 ? -5.726 6.108 16.613 1.00 98.75 183 TYR A CA 1
ATOM 1431 C C . TYR A 1 183 ? -6.181 6.739 17.942 1.00 98.75 183 TYR A C 1
ATOM 1433 O O . TYR A 1 183 ? -5.562 6.499 18.978 1.00 98.75 183 TYR A O 1
ATOM 1441 N N . GLN A 1 184 ? -7.273 7.517 17.951 1.00 98.25 184 GLN A N 1
ATOM 1442 C CA . GLN A 1 184 ? -7.880 7.996 19.206 1.00 98.25 184 GLN A CA 1
ATOM 1443 C C . GLN A 1 184 ? -8.710 6.909 19.919 1.00 98.25 184 GLN A C 1
ATOM 1445 O O . GLN A 1 184 ? -8.777 6.894 21.149 1.00 98.25 184 GLN A O 1
ATOM 1450 N N . SER A 1 185 ? -9.326 5.984 19.173 1.00 98.69 185 SER A N 1
ATOM 1451 C CA . SER A 1 185 ? -10.105 4.855 19.704 1.00 98.69 185 SER A CA 1
ATOM 1452 C C . SER A 1 185 ? -10.300 3.753 18.650 1.00 98.69 185 SER A C 1
ATOM 1454 O O . SER A 1 185 ? -10.007 3.971 17.474 1.00 98.69 185 SER A O 1
ATOM 1456 N N . GLU A 1 186 ? -10.777 2.569 19.054 1.00 98.62 186 GLU A N 1
ATOM 1457 C CA . GLU A 1 186 ? -11.069 1.474 18.110 1.00 98.62 186 GLU A CA 1
ATOM 1458 C C . GLU A 1 186 ? -12.224 1.842 17.173 1.00 98.62 186 GLU A C 1
ATOM 1460 O O . GLU A 1 186 ? -12.171 1.577 15.976 1.00 98.62 186 GLU A O 1
ATOM 1465 N N . GLU A 1 187 ? -13.248 2.508 17.703 1.00 98.75 187 GLU A N 1
ATOM 1466 C CA . GLU A 1 187 ? -14.423 2.967 16.961 1.00 98.75 187 GLU A CA 1
ATOM 1467 C C . GLU A 1 187 ? -14.006 3.954 15.869 1.00 98.75 187 GLU A C 1
ATOM 1469 O O . GLU A 1 187 ? -14.405 3.803 14.719 1.00 98.75 187 GLU A O 1
ATOM 1474 N N . ALA A 1 188 ? -13.124 4.905 16.198 1.00 98.81 188 ALA A N 1
ATOM 1475 C CA . ALA A 1 188 ? -12.598 5.875 15.244 1.00 98.81 188 ALA A CA 1
ATOM 1476 C C . ALA A 1 188 ? -11.733 5.229 14.145 1.00 98.81 188 ALA A C 1
ATOM 1478 O O . ALA A 1 188 ? -11.769 5.686 13.001 1.00 98.81 188 ALA A O 1
ATOM 1479 N N . TYR A 1 189 ? -10.996 4.157 14.464 1.00 98.88 189 TYR A N 1
ATOM 1480 C CA . TYR A 1 189 ? -10.293 3.355 13.462 1.00 98.88 189 TYR A CA 1
ATOM 1481 C C . TYR A 1 189 ? -11.277 2.624 12.538 1.00 98.88 189 TYR A C 1
ATOM 1483 O O . TYR A 1 189 ? -11.166 2.723 11.318 1.00 98.88 189 TYR A O 1
ATOM 1491 N N . PHE A 1 190 ? -12.265 1.916 13.096 1.00 98.88 190 PHE A N 1
ATOM 1492 C CA . PHE A 1 190 ? -13.219 1.136 12.302 1.00 98.88 190 PHE A CA 1
ATOM 1493 C C . PHE A 1 190 ? -14.183 2.004 11.488 1.00 98.88 190 PHE A C 1
ATOM 1495 O O . PHE A 1 190 ? -14.537 1.624 10.375 1.00 98.88 190 PHE A O 1
ATOM 1502 N N . GLU A 1 191 ? -14.553 3.187 11.977 1.00 98.88 191 GLU A N 1
ATOM 1503 C CA . GLU A 1 191 ? -15.268 4.198 11.198 1.00 98.88 191 GLU A CA 1
ATOM 1504 C C . GLU A 1 191 ? -14.469 4.668 9.975 1.00 98.88 191 GLU A C 1
ATOM 1506 O O . GLU A 1 191 ? -15.037 4.854 8.900 1.00 98.88 191 GLU A O 1
ATOM 1511 N N . ASP A 1 192 ? -13.168 4.912 10.136 1.00 98.88 192 ASP A N 1
ATOM 1512 C CA . ASP A 1 192 ? -12.285 5.348 9.053 1.00 98.88 192 ASP A CA 1
ATOM 1513 C C . ASP A 1 192 ? -12.031 4.209 8.048 1.00 98.88 192 ASP A C 1
ATOM 1515 O O . ASP A 1 192 ? -12.131 4.427 6.839 1.00 98.88 192 ASP A O 1
A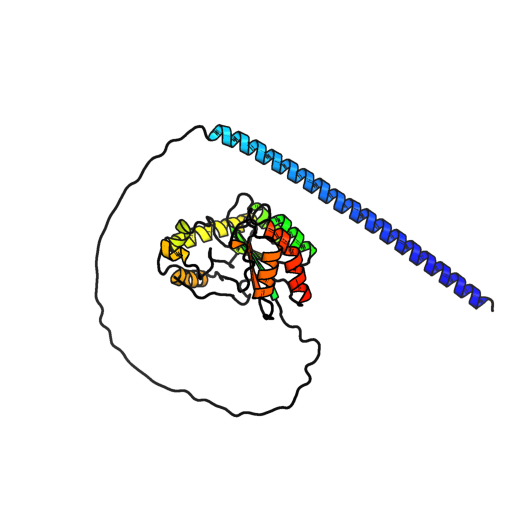TOM 1519 N N . LEU A 1 193 ? -11.826 2.980 8.540 1.00 98.94 193 LEU A N 1
ATOM 1520 C CA . LEU A 1 193 ? -11.685 1.772 7.725 1.00 98.94 193 LEU A CA 1
ATOM 1521 C C . LEU A 1 193 ? -12.959 1.458 6.922 1.00 98.94 193 LEU A C 1
ATOM 1523 O O . LEU A 1 193 ? -12.872 1.128 5.739 1.00 98.94 193 LEU A O 1
ATOM 1527 N N . GLN A 1 194 ? -14.145 1.603 7.525 1.00 98.88 194 GLN A N 1
ATOM 1528 C CA . GLN A 1 194 ? -15.412 1.404 6.818 1.00 98.88 194 GLN A CA 1
ATOM 1529 C C . GLN A 1 194 ? -15.578 2.433 5.693 1.00 98.88 194 GLN A C 1
ATOM 1531 O O . GLN A 1 194 ? -15.877 2.050 4.568 1.00 98.88 194 GLN A O 1
ATOM 1536 N N . LYS A 1 195 ? -15.283 3.716 5.947 1.00 98.88 195 LYS A N 1
ATOM 1537 C CA . LYS A 1 195 ? -15.419 4.783 4.939 1.00 98.88 195 LYS A CA 1
ATOM 1538 C C . LYS A 1 195 ? -14.515 4.567 3.717 1.00 98.88 195 LYS A C 1
ATOM 1540 O O . LYS A 1 195 ? -14.932 4.885 2.606 1.00 98.88 195 LYS A O 1
ATOM 1545 N N . ILE A 1 196 ? -13.307 4.006 3.875 1.00 98.88 196 ILE A N 1
ATOM 1546 C CA . ILE A 1 196 ? -12.467 3.631 2.719 1.00 98.88 196 ILE A CA 1
ATOM 1547 C C . ILE A 1 196 ? -12.940 2.330 2.050 1.00 98.88 196 ILE A C 1
ATOM 1549 O O . ILE A 1 196 ? -12.893 2.240 0.826 1.00 98.88 196 ILE A O 1
ATOM 1553 N N . SER A 1 197 ? -13.479 1.370 2.810 1.00 98.88 197 SER A N 1
ATOM 1554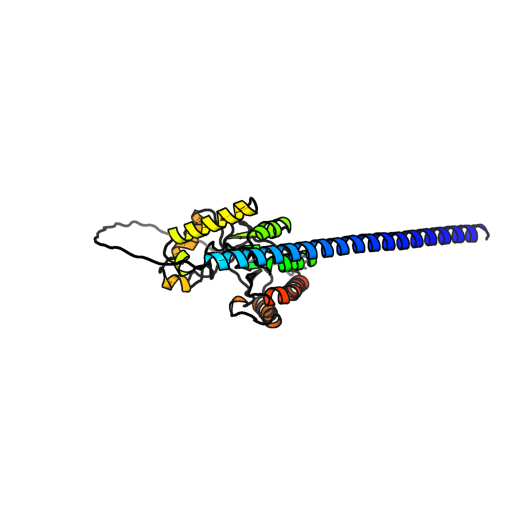 C CA . SER A 1 197 ? -14.134 0.171 2.258 1.00 98.88 197 SER A CA 1
ATOM 1555 C C . SER A 1 197 ? -15.328 0.535 1.364 1.00 98.88 197 SER A C 1
ATOM 1557 O O . SER A 1 197 ? -15.431 0.053 0.236 1.00 98.88 197 SER A O 1
ATOM 1559 N N . ASP A 1 198 ? -16.172 1.469 1.811 1.00 98.88 198 ASP A N 1
ATOM 1560 C CA . ASP A 1 198 ? -17.333 1.966 1.064 1.00 98.88 198 ASP A CA 1
ATOM 1561 C C . ASP A 1 198 ? -16.916 2.683 -0.233 1.00 98.88 198 ASP A C 1
ATOM 1563 O O . ASP A 1 198 ? -17.540 2.490 -1.278 1.00 98.88 198 ASP A O 1
ATOM 1567 N N . VAL A 1 199 ? -15.826 3.466 -0.201 1.00 98.88 199 VAL A N 1
ATOM 1568 C CA . VAL A 1 199 ? -15.234 4.086 -1.402 1.00 98.88 199 VAL A CA 1
ATOM 1569 C C . VAL A 1 199 ? -14.714 3.026 -2.373 1.00 98.88 199 VAL A C 1
ATOM 1571 O O . VAL A 1 199 ? -15.077 3.059 -3.547 1.00 98.88 199 VAL A O 1
ATOM 1574 N N . VAL A 1 200 ? -13.920 2.056 -1.909 1.00 98.88 200 VAL A N 1
ATOM 1575 C CA . VAL A 1 200 ? -13.395 0.976 -2.765 1.00 98.88 200 VAL A CA 1
ATOM 1576 C C . VAL A 1 200 ? -14.538 0.183 -3.400 1.00 98.88 200 VAL A C 1
ATOM 1578 O O . VAL A 1 200 ? -14.531 -0.042 -4.614 1.00 98.88 200 VAL A O 1
ATOM 1581 N N . LYS A 1 201 ? -15.568 -0.160 -2.621 1.00 98.81 201 LYS A N 1
ATOM 1582 C CA . LYS A 1 201 ? -16.755 -0.875 -3.100 1.00 98.81 201 LYS A CA 1
ATOM 1583 C C . LYS A 1 201 ? -17.571 -0.051 -4.100 1.00 98.81 201 LYS A C 1
ATOM 1585 O O . LYS A 1 201 ? -18.058 -0.614 -5.077 1.00 98.81 201 LYS A O 1
ATOM 1590 N N . LYS A 1 202 ? -17.664 1.272 -3.924 1.00 98.75 202 LYS A N 1
ATOM 1591 C CA . LYS A 1 202 ? -18.309 2.196 -4.873 1.00 98.75 202 LYS A CA 1
ATOM 1592 C C . LYS A 1 202 ? -17.560 2.309 -6.206 1.00 98.75 202 LYS A C 1
ATOM 1594 O O . LYS A 1 202 ? -18.200 2.279 -7.252 1.00 98.75 202 LYS A O 1
ATOM 1599 N N . GLU A 1 203 ? -16.236 2.462 -6.185 1.00 98.69 203 GLU A N 1
ATOM 1600 C CA . GLU A 1 203 ? -15.447 2.693 -7.409 1.00 98.69 203 GLU A CA 1
ATOM 1601 C C . GLU A 1 203 ? -15.115 1.400 -8.177 1.00 98.69 203 GLU A C 1
ATOM 1603 O O . GLU A 1 203 ? -14.871 1.449 -9.382 1.00 98.69 203 GLU A O 1
ATOM 1608 N N . THR A 1 204 ? -15.094 0.241 -7.502 1.00 98.56 204 THR A N 1
ATOM 1609 C CA . THR A 1 204 ? -14.629 -1.036 -8.091 1.00 98.56 204 THR A CA 1
ATOM 1610 C C . THR A 1 204 ? -15.624 -2.195 -8.015 1.00 98.56 204 THR A C 1
ATOM 1612 O O . THR A 1 204 ? -15.438 -3.192 -8.708 1.00 98.56 204 THR A O 1
ATOM 1615 N N . GLY A 1 205 ? -16.651 -2.112 -7.164 1.00 98.44 205 GLY A N 1
ATOM 1616 C CA . GLY A 1 205 ? -17.526 -3.239 -6.821 1.00 98.44 205 GLY A CA 1
ATOM 1617 C C . GLY A 1 205 ? -16.918 -4.260 -5.843 1.00 98.44 205 GLY A C 1
ATOM 1618 O O . GLY A 1 205 ? -17.641 -5.132 -5.365 1.00 98.44 205 GLY A O 1
ATOM 1619 N N . ILE A 1 206 ? -15.623 -4.164 -5.515 1.00 97.81 206 ILE A N 1
ATOM 1620 C CA . ILE A 1 206 ? -14.921 -5.111 -4.636 1.00 97.81 206 ILE A CA 1
ATOM 1621 C C . ILE A 1 206 ? -15.108 -4.732 -3.163 1.00 97.81 206 ILE A C 1
ATOM 1623 O O . ILE A 1 206 ? -14.904 -3.587 -2.770 1.00 97.81 206 ILE A O 1
ATOM 1627 N N . GLU A 1 207 ? -15.419 -5.718 -2.321 1.00 97.69 207 GLU A N 1
ATOM 1628 C CA . GLU A 1 207 ? -15.372 -5.581 -0.862 1.00 97.69 207 GLU A CA 1
ATOM 1629 C C . GLU A 1 207 ? -14.033 -6.116 -0.329 1.00 97.69 207 GLU A C 1
ATOM 1631 O O . GLU A 1 207 ? -13.885 -7.304 -0.040 1.00 97.69 207 GLU A O 1
ATOM 1636 N N . ALA A 1 208 ? -13.027 -5.243 -0.249 1.00 97.81 208 ALA A N 1
ATOM 1637 C CA . ALA A 1 208 ? -11.668 -5.635 0.117 1.00 97.81 208 ALA A CA 1
ATOM 1638 C C . ALA A 1 208 ? -11.557 -6.069 1.593 1.00 97.81 208 ALA A C 1
ATOM 1640 O O . ALA A 1 208 ? -12.011 -5.369 2.499 1.00 97.81 208 ALA A O 1
ATOM 1641 N N . LYS A 1 209 ? -10.905 -7.217 1.832 1.00 98.06 209 LYS A N 1
ATOM 1642 C CA . LYS A 1 209 ? -10.606 -7.756 3.177 1.00 98.06 209 LYS A CA 1
ATOM 1643 C C . LYS A 1 209 ? -9.126 -7.687 3.564 1.00 98.06 209 LYS A C 1
ATOM 1645 O O . LYS A 1 209 ? -8.791 -7.894 4.725 1.00 98.06 209 LYS A O 1
ATOM 1650 N N . VAL A 1 210 ? -8.246 -7.367 2.617 1.00 98.94 210 VAL A N 1
ATOM 1651 C CA . VAL A 1 210 ? -6.822 -7.120 2.879 1.00 98.94 210 VAL A CA 1
ATOM 1652 C C . VAL A 1 210 ? -6.645 -5.666 3.322 1.00 98.94 210 VAL A C 1
ATOM 1654 O O . VAL A 1 210 ? -7.167 -4.756 2.672 1.00 98.94 210 VAL A O 1
ATOM 1657 N N . ILE A 1 211 ? -5.915 -5.442 4.417 1.00 98.94 211 ILE A N 1
ATOM 1658 C CA . ILE A 1 211 ? -5.673 -4.106 4.985 1.00 98.94 211 ILE A CA 1
ATOM 1659 C C . ILE A 1 211 ? -4.196 -3.891 5.341 1.00 98.94 211 ILE A C 1
ATOM 1661 O O . ILE A 1 211 ? -3.437 -4.845 5.520 1.00 98.94 211 ILE A O 1
ATOM 1665 N N . ARG A 1 212 ? -3.790 -2.634 5.515 1.00 98.94 212 ARG A N 1
ATOM 1666 C CA . ARG A 1 212 ? -2.518 -2.268 6.154 1.00 98.94 212 ARG A CA 1
ATOM 1667 C C . ARG A 1 212 ? -2.747 -1.094 7.088 1.00 98.94 212 ARG A C 1
ATOM 1669 O O . ARG A 1 212 ? -3.274 -0.070 6.669 1.00 98.94 212 ARG A O 1
ATOM 1676 N N . PHE A 1 213 ? -2.322 -1.227 8.340 1.00 98.88 213 PHE A N 1
ATOM 1677 C CA . PHE A 1 213 ? -2.355 -0.129 9.303 1.00 98.88 213 PHE A CA 1
ATOM 1678 C C . PHE A 1 213 ? -1.454 1.029 8.840 1.00 98.88 213 PHE A C 1
ATOM 1680 O O . PHE A 1 213 ? -0.302 0.776 8.480 1.00 98.88 213 PHE A O 1
ATOM 1687 N N . PRO A 1 214 ? -1.901 2.296 8.899 1.00 98.75 214 PRO A N 1
ATOM 1688 C CA . PRO A 1 214 ? -1.023 3.449 8.730 1.00 98.75 214 PRO A CA 1
ATOM 1689 C C . PRO A 1 214 ? 0.184 3.395 9.673 1.00 98.75 214 PRO A C 1
ATOM 1691 O O . PRO A 1 214 ? 0.034 3.306 10.896 1.00 98.75 214 PRO A O 1
ATOM 1694 N N . GLY A 1 215 ? 1.384 3.409 9.087 1.00 98.00 215 GLY A N 1
ATOM 1695 C CA . GLY A 1 215 ? 2.665 3.224 9.781 1.00 98.00 215 GLY A CA 1
ATOM 1696 C C . GLY A 1 215 ? 3.022 1.772 10.152 1.00 98.00 215 GLY A C 1
ATOM 1697 O O . GLY A 1 215 ? 4.042 1.561 10.810 1.00 98.00 215 GLY A O 1
ATOM 1698 N N . GLY A 1 216 ? 2.209 0.788 9.756 1.00 98.56 216 GLY A N 1
ATOM 1699 C CA . GLY A 1 216 ? 2.326 -0.628 10.124 1.00 98.56 216 GLY A CA 1
ATOM 1700 C C . GLY A 1 216 ? 1.750 -0.968 11.508 1.00 98.56 216 GLY A C 1
ATOM 1701 O O . GLY A 1 216 ? 1.480 -0.089 12.331 1.00 98.56 216 GLY A O 1
ATOM 1702 N N . SER A 1 217 ? 1.582 -2.260 11.797 1.00 98.56 217 SER A N 1
ATOM 1703 C CA . SER A 1 217 ? 1.178 -2.776 13.119 1.00 98.56 217 SER A CA 1
ATOM 1704 C C . SER A 1 217 ? 2.178 -2.389 14.222 1.00 98.56 217 SER A C 1
ATOM 1706 O O . SER A 1 217 ? 1.810 -2.111 15.363 1.00 98.56 217 SER A O 1
ATOM 1708 N N . SER A 1 218 ? 3.450 -2.265 13.840 1.00 98.44 218 SER A N 1
ATOM 1709 C CA . SER A 1 218 ? 4.585 -1.833 14.657 1.00 98.44 218 SER A CA 1
ATOM 1710 C C . SER A 1 218 ? 4.643 -0.332 14.957 1.00 98.44 218 SER A C 1
ATOM 1712 O O . SER A 1 218 ? 5.642 0.123 15.524 1.00 98.44 218 SER A O 1
ATOM 1714 N N . ASN A 1 219 ? 3.668 0.473 14.521 1.00 98.38 219 ASN A N 1
ATOM 1715 C CA . ASN A 1 219 ? 3.785 1.927 14.619 1.00 98.38 219 ASN A CA 1
ATOM 1716 C C . ASN A 1 219 ? 3.793 2.412 16.080 1.00 98.38 219 ASN A C 1
ATOM 1718 O O . ASN A 1 219 ? 2.939 2.062 16.890 1.00 98.38 219 ASN A O 1
ATOM 1722 N N . THR A 1 220 ? 4.739 3.295 16.395 1.00 98.19 220 THR A N 1
ATOM 1723 C CA . THR A 1 220 ? 4.863 3.939 17.713 1.00 98.19 220 THR A CA 1
ATOM 1724 C C . THR A 1 220 ? 4.164 5.300 17.777 1.00 98.19 220 THR A C 1
ATOM 1726 O O . THR A 1 220 ? 4.038 5.885 18.851 1.00 98.19 220 THR A O 1
ATOM 1729 N N . ILE A 1 221 ? 3.681 5.825 16.644 1.00 98.12 221 ILE A N 1
ATOM 1730 C CA . ILE A 1 221 ? 2.993 7.122 16.575 1.00 98.12 221 ILE A CA 1
ATOM 1731 C C . ILE A 1 221 ? 1.613 7.075 17.253 1.00 98.12 221 ILE A C 1
ATOM 1733 O O . ILE A 1 221 ? 1.219 8.048 17.895 1.00 98.12 221 ILE A O 1
ATOM 1737 N N . SER A 1 222 ? 0.928 5.928 17.200 1.00 98.25 222 SER A N 1
ATOM 1738 C CA . SER A 1 222 ? -0.340 5.660 17.893 1.00 98.25 222 SER A CA 1
ATOM 1739 C C . SER A 1 222 ? -0.276 5.877 19.416 1.00 98.25 222 SER A C 1
ATOM 1741 O O . SER A 1 222 ? -1.250 6.367 19.991 1.00 98.25 222 SER A O 1
ATOM 1743 N N . MET A 1 223 ? 0.878 5.651 20.068 1.00 97.56 223 MET A N 1
ATOM 1744 C CA . MET A 1 223 ? 1.074 5.921 21.508 1.00 97.56 223 MET A CA 1
ATOM 1745 C C . MET A 1 223 ? 0.815 7.384 21.900 1.00 97.56 223 MET A C 1
ATOM 1747 O O . MET A 1 223 ? 0.547 7.661 23.069 1.00 97.56 223 MET A O 1
ATOM 1751 N N . ARG A 1 224 ? 0.893 8.329 20.949 1.00 97.94 224 ARG A N 1
ATOM 1752 C CA . ARG A 1 224 ? 0.593 9.754 21.184 1.00 97.94 224 ARG A CA 1
ATOM 1753 C C . ARG A 1 224 ? -0.905 10.051 21.317 1.00 97.94 224 ARG A C 1
ATOM 1755 O O . ARG A 1 224 ? -1.255 11.173 21.675 1.00 97.94 224 ARG A O 1
ATOM 1762 N N . TYR A 1 225 ? -1.764 9.081 21.004 1.00 97.88 225 TYR A N 1
ATOM 1763 C CA . TYR A 1 225 ? -3.219 9.239 20.951 1.00 97.88 225 TYR A CA 1
ATOM 1764 C C . TYR A 1 225 ? -3.928 8.232 21.864 1.00 97.88 225 TYR A C 1
ATOM 1766 O O . TYR A 1 225 ? -4.756 8.638 22.677 1.00 97.88 225 TYR A O 1
ATOM 1774 N N . LYS A 1 226 ? -3.545 6.948 21.813 1.00 97.94 226 LYS A N 1
ATOM 1775 C CA . LYS A 1 226 ? -4.024 5.906 22.733 1.00 97.94 226 LYS A CA 1
ATOM 1776 C C . LYS A 1 226 ? -2.952 4.823 22.915 1.00 97.94 226 LYS A C 1
ATOM 1778 O O . LYS A 1 226 ? -2.498 4.214 21.946 1.00 97.94 226 LYS A O 1
ATOM 1783 N N . LYS A 1 227 ? -2.547 4.576 24.166 1.00 98.25 227 LYS A N 1
ATOM 1784 C CA . LYS A 1 227 ? -1.683 3.434 24.518 1.00 98.25 227 LYS A CA 1
ATOM 1785 C C . LYS A 1 227 ? -2.472 2.121 24.430 1.00 98.25 227 LYS A C 1
ATOM 1787 O O . LYS A 1 227 ? -3.665 2.134 24.728 1.00 98.25 227 LYS A O 1
ATOM 1792 N N . GLY A 1 228 ? -1.840 1.017 24.032 1.00 98.19 228 GLY A N 1
ATOM 1793 C CA . GLY A 1 228 ? -2.496 -0.288 23.876 1.00 98.19 228 GLY A CA 1
ATOM 1794 C C . GLY A 1 228 ? -3.303 -0.458 22.585 1.00 98.19 228 GLY A C 1
ATOM 1795 O O . GLY A 1 228 ? -3.817 -1.546 22.333 1.00 98.19 228 GLY A O 1
ATOM 1796 N N . ILE A 1 229 ? -3.472 0.592 21.765 1.00 98.62 229 ILE A N 1
ATOM 1797 C CA . ILE A 1 229 ? -4.451 0.544 20.668 1.00 98.62 229 ILE A CA 1
ATOM 1798 C C . ILE A 1 229 ? -4.042 -0.409 19.543 1.00 98.62 229 ILE A C 1
ATOM 1800 O O . ILE A 1 229 ? -4.921 -1.047 18.977 1.00 98.62 229 ILE A O 1
ATOM 1804 N N . MET A 1 230 ? -2.750 -0.569 19.238 1.00 98.75 230 MET A N 1
ATOM 1805 C CA . MET A 1 230 ? -2.340 -1.516 18.193 1.00 98.75 230 MET A CA 1
ATOM 1806 C C . MET A 1 230 ? -2.492 -2.957 18.686 1.00 98.75 230 MET A C 1
ATOM 1808 O O . MET A 1 230 ? -2.973 -3.802 17.941 1.00 98.75 230 MET A O 1
ATOM 1812 N N . SER A 1 231 ? -2.199 -3.201 19.966 1.00 98.50 231 SER A N 1
ATOM 1813 C CA . SER A 1 231 ? -2.415 -4.478 20.662 1.00 98.50 231 SER A CA 1
ATOM 1814 C C . SER A 1 231 ? -3.891 -4.902 20.758 1.00 98.50 231 SER A C 1
ATOM 1816 O O . SER A 1 231 ? -4.173 -6.100 20.859 1.00 98.50 231 SER A O 1
ATOM 1818 N N . CYS A 1 232 ? -4.829 -3.947 20.711 1.00 98.44 232 CYS A N 1
ATOM 1819 C CA . CYS A 1 232 ? -6.242 -4.220 20.436 1.00 98.44 232 CYS A CA 1
ATOM 1820 C C . CYS A 1 232 ? -6.483 -4.438 18.935 1.00 98.44 232 CYS A C 1
ATOM 1822 O O . CYS A 1 232 ? -6.978 -5.488 18.528 1.00 98.44 232 CYS A O 1
ATOM 1824 N N . LEU A 1 233 ? -6.149 -3.444 18.106 1.00 98.75 233 LEU A N 1
ATOM 1825 C CA . LEU A 1 233 ? -6.579 -3.373 16.710 1.00 98.75 233 LEU A CA 1
ATOM 1826 C C . LEU A 1 233 ? -6.119 -4.559 15.864 1.00 98.75 233 LEU A C 1
ATOM 1828 O O . LEU A 1 233 ? -6.918 -5.028 15.060 1.00 98.75 233 LEU A O 1
ATOM 1832 N N . THR A 1 234 ? -4.902 -5.080 16.053 1.00 98.56 234 THR A N 1
ATOM 1833 C CA . THR A 1 234 ? -4.412 -6.247 15.293 1.00 98.56 234 THR A CA 1
ATOM 1834 C C . THR A 1 234 ? -5.299 -7.479 15.462 1.00 98.56 234 THR A C 1
ATOM 1836 O O . THR A 1 234 ? -5.578 -8.154 14.481 1.00 98.56 234 THR A O 1
ATOM 1839 N N . LYS A 1 235 ? -5.837 -7.715 16.663 1.00 98.50 235 LYS A N 1
ATOM 1840 C CA . LYS A 1 235 ? -6.805 -8.797 16.927 1.00 98.50 235 LYS A CA 1
ATOM 1841 C C . LYS A 1 235 ? -8.192 -8.444 16.396 1.00 98.50 235 LYS A C 1
ATOM 1843 O O . LYS A 1 235 ? -8.864 -9.246 15.757 1.00 98.50 235 LYS A O 1
ATOM 1848 N N . ARG A 1 236 ? -8.622 -7.203 16.637 1.00 98.62 236 ARG A N 1
ATOM 1849 C CA . ARG A 1 236 ? -9.985 -6.735 16.346 1.00 98.62 236 ARG A CA 1
ATOM 1850 C C . ARG A 1 236 ? -10.278 -6.612 14.848 1.00 98.62 236 ARG A C 1
ATOM 1852 O O . ARG A 1 236 ? -11.449 -6.621 14.474 1.00 98.62 236 ARG A O 1
ATOM 1859 N N . VAL A 1 237 ? -9.256 -6.500 13.993 1.00 98.50 237 VAL A N 1
ATOM 1860 C CA . VAL A 1 237 ? -9.415 -6.597 12.529 1.00 98.50 237 VAL A CA 1
ATOM 1861 C C . VAL A 1 237 ? -9.601 -8.052 12.080 1.00 98.50 237 VAL A C 1
ATOM 1863 O O . VAL A 1 237 ? -10.498 -8.316 11.280 1.00 98.50 237 VAL A O 1
ATOM 1866 N N . GLU A 1 238 ? -8.856 -8.998 12.659 1.00 98.00 238 GLU A N 1
ATOM 1867 C CA . GLU A 1 238 ? -8.970 -10.439 12.376 1.00 98.00 238 GLU A CA 1
ATOM 1868 C C . GLU A 1 238 ? -10.329 -10.991 12.839 1.00 98.00 238 GLU A C 1
ATOM 1870 O O . GLU A 1 238 ? -11.035 -11.635 12.065 1.00 98.00 238 GLU A O 1
ATOM 1875 N N . GLU A 1 239 ? -10.783 -10.615 14.042 1.00 98.31 239 GLU A N 1
ATOM 1876 C CA . GLU A 1 239 ? -12.137 -10.894 14.560 1.00 98.31 239 GLU A CA 1
ATOM 1877 C C . GLU A 1 239 ? -13.272 -10.343 13.669 1.00 98.31 239 GLU A C 1
ATOM 1879 O O . GLU A 1 239 ? -14.421 -10.769 13.783 1.00 98.31 239 GLU A O 1
ATOM 1884 N N . LYS A 1 240 ? -12.971 -9.382 12.785 1.00 98.12 240 LYS A N 1
ATOM 1885 C CA . LYS A 1 240 ? -13.907 -8.793 11.810 1.00 98.12 240 LYS A CA 1
ATOM 1886 C C . LYS A 1 240 ? -13.726 -9.339 10.387 1.00 98.12 240 LYS A C 1
ATOM 1888 O O . LYS A 1 240 ? -14.365 -8.833 9.464 1.00 98.12 240 LYS A O 1
ATOM 1893 N N . GLY A 1 241 ? -12.890 -10.361 10.200 1.00 98.00 241 GLY A N 1
ATOM 1894 C CA . GLY A 1 241 ? -12.645 -10.992 8.901 1.00 98.00 241 GLY A CA 1
ATOM 1895 C C . GLY A 1 241 ? -11.762 -10.172 7.955 1.00 98.00 241 GLY A C 1
ATOM 1896 O O . GLY A 1 241 ? -11.865 -10.340 6.740 1.00 98.00 241 GLY A O 1
ATOM 1897 N N . TYR A 1 242 ? -10.921 -9.279 8.485 1.00 98.62 242 TYR A N 1
ATOM 1898 C CA . TYR A 1 242 ? -9.854 -8.622 7.728 1.00 98.62 242 TYR A CA 1
ATOM 1899 C C . TYR A 1 242 ? -8.512 -9.328 7.960 1.00 98.62 242 TYR A C 1
ATOM 1901 O O . TYR A 1 242 ? -8.230 -9.779 9.067 1.00 98.62 242 TYR A O 1
ATOM 1909 N N . VAL A 1 243 ? -7.651 -9.350 6.942 1.00 98.62 243 VAL A N 1
ATOM 1910 C CA . VAL A 1 243 ? -6.261 -9.824 7.048 1.00 98.62 243 VAL A CA 1
ATOM 1911 C C . VAL A 1 243 ? -5.331 -8.629 6.867 1.00 98.62 243 VAL A C 1
ATOM 1913 O O . VAL A 1 243 ? -5.382 -7.957 5.833 1.00 98.62 243 VAL A O 1
ATOM 1916 N N . TYR A 1 244 ? -4.490 -8.337 7.863 1.00 98.75 244 TYR A N 1
ATOM 1917 C CA . TYR A 1 244 ? -3.551 -7.214 7.790 1.00 98.75 244 TYR A CA 1
ATOM 1918 C C . TYR A 1 244 ? -2.154 -7.640 7.320 1.00 98.75 244 TYR A C 1
ATOM 1920 O O . TYR A 1 244 ? -1.690 -8.733 7.640 1.00 98.75 244 TYR A O 1
ATOM 1928 N N . PHE A 1 245 ? -1.478 -6.760 6.577 1.00 98.75 245 PHE A N 1
ATOM 1929 C CA . PHE A 1 245 ? -0.117 -6.968 6.073 1.00 98.75 245 PHE A CA 1
ATOM 1930 C C . PHE A 1 245 ? 0.792 -5.775 6.379 1.00 98.75 245 PHE A C 1
ATOM 1932 O O . PHE A 1 245 ? 0.529 -4.653 5.947 1.00 98.75 245 PHE A O 1
ATOM 1939 N N . ASP A 1 246 ? 1.917 -6.042 7.036 1.00 98.75 246 ASP A N 1
ATOM 1940 C CA . ASP A 1 246 ? 3.080 -5.158 7.073 1.00 98.75 246 ASP A CA 1
ATOM 1941 C C . ASP A 1 246 ? 3.971 -5.424 5.835 1.00 98.75 246 ASP A C 1
ATOM 1943 O O . ASP A 1 246 ? 3.459 -5.665 4.737 1.00 98.75 246 ASP A O 1
ATOM 1947 N N . TRP A 1 247 ? 5.298 -5.358 5.963 1.00 98.62 247 TRP A N 1
ATOM 1948 C CA . TRP A 1 247 ? 6.258 -5.591 4.877 1.00 98.62 247 TRP A CA 1
ATOM 1949 C C . TRP A 1 247 ? 7.525 -6.284 5.399 1.00 98.62 247 TRP A C 1
ATOM 1951 O O . TRP A 1 247 ? 7.760 -6.364 6.597 1.00 98.62 247 TRP A O 1
ATOM 1961 N N . ASN A 1 248 ? 8.360 -6.832 4.512 1.00 97.62 248 ASN A N 1
ATOM 1962 C CA . ASN A 1 248 ? 9.678 -7.371 4.898 1.00 97.62 248 ASN A CA 1
ATOM 1963 C C . ASN A 1 248 ? 10.829 -6.860 4.013 1.00 97.62 248 ASN A C 1
ATOM 1965 O O . ASN A 1 248 ? 11.975 -7.294 4.162 1.00 97.62 248 ASN A O 1
ATOM 1969 N N . CYS A 1 249 ? 10.519 -5.910 3.132 1.00 98.38 249 CYS A N 1
ATOM 1970 C CA . CYS A 1 249 ? 11.456 -5.086 2.393 1.00 98.38 249 CYS A CA 1
ATOM 1971 C C . CYS A 1 249 ? 10.888 -3.662 2.299 1.00 98.38 249 CYS A C 1
ATOM 1973 O O . CYS A 1 249 ? 9.734 -3.482 1.914 1.00 98.38 249 CYS A O 1
ATOM 1975 N N . SER A 1 250 ? 11.682 -2.649 2.631 1.00 98.19 250 SER A N 1
ATOM 1976 C CA . SER A 1 250 ? 11.360 -1.242 2.411 1.00 98.19 250 SER A CA 1
ATOM 1977 C C . SER A 1 250 ? 12.138 -0.684 1.221 1.00 98.19 250 SER A C 1
ATOM 1979 O O . SER A 1 250 ? 13.335 -0.921 1.054 1.00 98.19 250 SER A O 1
ATOM 1981 N N . SER A 1 251 ? 11.472 0.125 0.399 1.00 98.25 251 SER A N 1
ATOM 1982 C CA . SER A 1 251 ? 12.162 1.020 -0.538 1.00 98.25 251 SER A CA 1
ATOM 1983 C C . SER A 1 251 ? 12.839 2.194 0.175 1.00 98.25 251 SER A C 1
ATOM 1985 O O . SER A 1 251 ? 13.805 2.768 -0.331 1.00 98.25 251 SER A O 1
ATOM 1987 N N . GLY A 1 252 ? 12.354 2.565 1.363 1.00 98.12 252 GLY A N 1
ATOM 1988 C CA . GLY A 1 252 ? 12.769 3.769 2.070 1.00 98.12 252 GLY A CA 1
ATOM 1989 C C . GLY A 1 252 ? 12.309 5.078 1.414 1.00 98.12 252 GLY A C 1
ATOM 1990 O O . GLY A 1 252 ? 12.868 6.124 1.750 1.00 98.12 252 GLY A O 1
ATOM 1991 N N . ASP A 1 253 ? 11.319 5.050 0.515 1.00 98.00 253 ASP A N 1
ATOM 1992 C CA . ASP A 1 253 ? 10.704 6.249 -0.078 1.00 98.00 253 ASP A CA 1
ATOM 1993 C C . ASP A 1 253 ? 9.879 7.066 0.935 1.00 98.00 253 ASP A C 1
ATOM 1995 O O . ASP A 1 253 ? 9.757 8.284 0.804 1.00 98.00 253 ASP A O 1
ATOM 1999 N N . ALA A 1 254 ? 9.406 6.440 2.015 1.00 96.62 254 ALA A N 1
ATOM 2000 C CA . ALA A 1 254 ? 8.796 7.105 3.168 1.00 96.62 254 ALA A CA 1
ATOM 2001 C C . ALA A 1 254 ? 9.734 8.099 3.887 1.00 96.62 254 ALA A C 1
ATOM 2003 O O . ALA A 1 254 ? 9.255 9.043 4.511 1.00 96.62 254 ALA A O 1
ATOM 2004 N N . ASN A 1 255 ? 11.062 7.935 3.784 1.00 95.88 255 ASN A N 1
ATOM 2005 C CA . ASN A 1 255 ? 12.047 8.725 4.546 1.00 95.88 255 ASN A CA 1
ATOM 2006 C C . ASN A 1 255 ? 12.141 10.211 4.135 1.00 95.88 255 ASN A C 1
ATOM 2008 O O . ASN A 1 255 ? 12.880 10.975 4.754 1.00 95.88 255 ASN A O 1
ATOM 2012 N N . GLY A 1 256 ? 11.451 10.622 3.072 1.00 94.06 256 GLY A N 1
ATOM 2013 C CA . GLY A 1 256 ? 11.400 12.002 2.594 1.00 94.06 256 GLY A CA 1
ATOM 2014 C C . GLY A 1 256 ? 10.752 12.089 1.215 1.00 94.06 256 GLY A C 1
ATOM 2015 O O . GLY A 1 256 ? 10.282 11.091 0.678 1.00 94.06 256 GLY A O 1
ATOM 2016 N N . ASN A 1 257 ? 10.742 13.274 0.614 1.00 93.81 257 ASN A N 1
ATOM 2017 C CA . ASN A 1 257 ? 10.335 13.454 -0.783 1.00 93.81 257 ASN A CA 1
ATOM 2018 C C . ASN A 1 257 ? 11.582 13.730 -1.635 1.00 93.81 257 ASN A C 1
ATOM 2020 O O . ASN A 1 257 ? 12.567 14.259 -1.122 1.00 93.81 257 ASN A O 1
ATOM 2024 N N . GLY A 1 258 ? 11.573 13.330 -2.910 1.00 93.06 258 GLY A N 1
ATOM 2025 C CA . GLY A 1 258 ? 12.757 13.439 -3.775 1.00 93.06 258 GLY A CA 1
ATOM 2026 C C . GLY A 1 258 ? 13.918 12.506 -3.392 1.00 93.06 258 GLY A C 1
ATOM 2027 O O . GLY A 1 258 ? 15.065 12.766 -3.753 1.00 93.06 258 GLY A O 1
ATOM 2028 N N . ILE A 1 259 ? 13.656 11.414 -2.660 1.00 97.25 259 ILE A N 1
ATOM 2029 C CA . ILE A 1 259 ? 14.669 10.383 -2.388 1.00 97.25 259 ILE A CA 1
ATOM 2030 C C . ILE A 1 259 ? 15.035 9.714 -3.718 1.00 97.25 259 ILE A C 1
ATOM 2032 O O . ILE A 1 259 ? 14.218 8.992 -4.281 1.00 97.25 259 ILE A O 1
ATOM 2036 N N . ALA A 1 260 ? 16.249 9.965 -4.218 1.00 98.31 260 ALA A N 1
ATOM 2037 C CA . ALA A 1 260 ? 16.684 9.542 -5.551 1.00 98.31 260 ALA A CA 1
ATOM 2038 C C . ALA A 1 260 ? 16.425 8.049 -5.834 1.00 98.31 260 ALA A C 1
ATOM 2040 O O . ALA A 1 260 ? 16.769 7.190 -5.017 1.00 98.31 260 ALA A O 1
ATOM 2041 N N . ALA A 1 261 ? 15.896 7.742 -7.023 1.00 98.62 261 ALA A N 1
ATOM 2042 C CA . ALA A 1 261 ? 15.497 6.395 -7.439 1.00 98.62 261 ALA A CA 1
ATOM 2043 C C . ALA A 1 261 ? 16.588 5.328 -7.202 1.00 98.62 261 ALA A C 1
ATOM 2045 O O . ALA A 1 261 ? 16.333 4.277 -6.614 1.00 98.62 261 ALA A O 1
ATOM 2046 N N . SER A 1 262 ? 17.847 5.636 -7.535 1.00 98.62 262 SER A N 1
ATOM 2047 C CA . SER A 1 262 ? 19.001 4.739 -7.337 1.00 98.62 262 SER A CA 1
ATOM 2048 C C . SER A 1 262 ? 19.362 4.461 -5.866 1.00 98.62 262 SER A C 1
ATOM 2050 O O . SER A 1 262 ? 20.162 3.564 -5.581 1.00 98.62 262 SER A O 1
ATOM 2052 N N . LYS A 1 263 ? 18.791 5.204 -4.906 1.00 98.69 263 LYS A N 1
ATOM 2053 C CA . LYS A 1 263 ? 18.822 4.874 -3.472 1.00 98.69 263 LYS A CA 1
ATOM 2054 C C . LYS A 1 263 ? 17.679 3.924 -3.104 1.00 98.69 263 LYS A C 1
ATOM 2056 O O . LYS A 1 263 ? 17.937 2.966 -2.385 1.00 98.69 263 LYS A O 1
ATOM 2061 N N . LEU A 1 264 ? 16.474 4.123 -3.644 1.00 98.81 264 LEU A N 1
ATOM 2062 C CA . LEU A 1 264 ? 15.325 3.231 -3.424 1.00 98.81 264 LEU A CA 1
ATOM 2063 C C . LEU A 1 264 ? 15.623 1.804 -3.909 1.00 98.81 264 LEU A C 1
ATOM 2065 O O . LEU A 1 264 ? 15.501 0.841 -3.152 1.00 98.81 264 LEU A O 1
ATOM 2069 N N . VAL A 1 265 ? 16.143 1.680 -5.135 1.00 98.81 265 VAL A N 1
ATOM 2070 C CA . VAL A 1 265 ? 16.587 0.397 -5.703 1.00 98.81 265 VAL A CA 1
ATOM 2071 C C . VAL A 1 265 ? 17.672 -0.254 -4.831 1.00 98.81 265 VAL A C 1
ATOM 2073 O O . VAL A 1 265 ? 17.657 -1.463 -4.602 1.00 98.81 265 VAL A O 1
ATOM 2076 N N . ARG A 1 266 ? 18.623 0.537 -4.319 1.00 98.75 266 ARG A N 1
ATOM 2077 C CA . ARG A 1 266 ? 19.723 0.051 -3.470 1.00 98.75 266 ARG A CA 1
ATOM 2078 C C . ARG A 1 266 ? 19.229 -0.473 -2.123 1.00 98.75 266 ARG A C 1
ATOM 2080 O O . ARG A 1 266 ? 19.741 -1.490 -1.667 1.00 98.75 266 ARG A O 1
ATOM 2087 N N . ASN A 1 267 ? 18.241 0.184 -1.515 1.00 98.69 267 ASN A N 1
ATOM 2088 C CA . ASN A 1 267 ? 17.612 -0.274 -0.276 1.00 98.69 267 ASN A CA 1
ATOM 2089 C C . ASN A 1 267 ? 16.951 -1.644 -0.494 1.00 98.69 267 ASN A C 1
ATOM 2091 O O . ASN A 1 267 ? 17.295 -2.601 0.197 1.00 98.69 267 ASN A O 1
ATOM 2095 N N . ILE A 1 268 ? 16.138 -1.782 -1.549 1.00 98.62 268 ILE A N 1
ATOM 2096 C CA . ILE A 1 268 ? 15.488 -3.051 -1.915 1.00 98.62 268 ILE A CA 1
ATOM 2097 C C . ILE A 1 268 ? 16.520 -4.161 -2.151 1.00 98.62 268 ILE A C 1
ATOM 2099 O O . ILE A 1 268 ? 16.402 -5.247 -1.582 1.00 98.62 268 ILE A O 1
ATOM 2103 N N . LYS A 1 269 ? 17.580 -3.892 -2.926 1.00 98.25 269 LYS A N 1
ATOM 2104 C CA . LYS A 1 269 ? 18.682 -4.846 -3.148 1.00 98.25 269 LYS A CA 1
ATOM 2105 C C . LYS A 1 269 ? 19.365 -5.256 -1.835 1.00 98.25 269 LYS A C 1
ATOM 2107 O O . LYS A 1 269 ? 19.632 -6.438 -1.629 1.00 98.25 269 LYS A O 1
ATOM 2112 N N . ASN A 1 270 ? 19.608 -4.312 -0.925 1.00 98.00 270 ASN A N 1
ATOM 2113 C CA . ASN A 1 270 ? 20.251 -4.571 0.367 1.00 98.00 270 ASN A CA 1
ATOM 2114 C C . ASN A 1 270 ? 19.376 -5.377 1.337 1.00 98.00 270 ASN A C 1
ATOM 2116 O O . ASN A 1 270 ? 19.901 -6.242 2.038 1.00 98.00 270 ASN A O 1
ATOM 2120 N N . GLU A 1 271 ? 18.068 -5.119 1.380 1.00 96.69 271 GLU A N 1
ATOM 2121 C CA . GLU A 1 271 ? 17.133 -5.806 2.281 1.00 96.69 271 GLU A CA 1
ATOM 2122 C C . GLU A 1 271 ? 16.724 -7.201 1.784 1.00 96.69 271 GLU A C 1
ATOM 2124 O O . GLU A 1 271 ? 16.265 -8.029 2.576 1.00 96.69 271 GLU A O 1
ATOM 2129 N N . THR A 1 272 ? 16.909 -7.492 0.490 1.00 96.81 272 THR A N 1
ATOM 2130 C CA . THR A 1 272 ? 16.446 -8.743 -0.141 1.00 96.81 272 THR A CA 1
ATOM 2131 C C . THR A 1 272 ? 17.548 -9.657 -0.670 1.00 96.81 272 THR A C 1
ATOM 2133 O O . THR A 1 272 ? 17.240 -10.803 -0.994 1.00 96.81 272 THR A O 1
ATOM 2136 N N . LYS A 1 273 ? 18.815 -9.215 -0.738 1.00 92.12 273 LYS A N 1
ATOM 2137 C CA . LYS A 1 273 ? 19.953 -9.971 -1.315 1.00 92.12 273 LYS A CA 1
ATOM 2138 C C . LYS A 1 273 ? 20.058 -11.445 -0.896 1.00 92.12 273 LYS A C 1
ATOM 2140 O O . LYS A 1 273 ? 20.405 -12.270 -1.729 1.00 92.12 273 LYS A O 1
ATOM 2145 N N . ASN A 1 274 ? 19.722 -11.757 0.358 1.00 90.69 274 ASN A N 1
ATOM 2146 C CA . ASN A 1 274 ? 19.821 -13.094 0.955 1.00 90.69 274 ASN A CA 1
ATOM 2147 C C . ASN A 1 274 ? 18.431 -13.696 1.277 1.00 90.69 274 ASN A C 1
ATOM 2149 O O . ASN A 1 274 ? 18.322 -14.573 2.130 1.00 90.69 274 ASN A O 1
ATOM 2153 N N . ARG A 1 275 ? 17.351 -13.179 0.671 1.00 88.56 275 ARG A N 1
ATOM 2154 C CA . ARG A 1 275 ? 15.979 -13.692 0.821 1.00 88.56 275 ARG A CA 1
ATOM 2155 C C . ARG A 1 275 ? 15.558 -14.398 -0.461 1.00 88.56 275 ARG A C 1
ATOM 2157 O O . ARG A 1 275 ? 15.582 -13.766 -1.512 1.00 88.56 275 ARG A O 1
ATOM 2164 N N . ASP A 1 276 ? 15.113 -15.646 -0.358 1.00 80.44 276 ASP A N 1
ATOM 2165 C CA . ASP A 1 276 ? 14.655 -16.474 -1.489 1.00 80.44 276 ASP A CA 1
ATOM 2166 C C . ASP A 1 276 ? 13.273 -17.122 -1.241 1.00 80.44 276 ASP A C 1
ATOM 2168 O O . ASP A 1 276 ? 12.934 -18.137 -1.842 1.00 80.44 276 ASP A O 1
ATOM 2172 N N . GLY A 1 277 ? 12.475 -16.522 -0.349 1.00 85.25 277 GLY A N 1
ATOM 2173 C CA . GLY A 1 277 ? 11.064 -16.850 -0.102 1.00 85.25 277 GLY A CA 1
ATOM 2174 C C . GLY A 1 277 ? 10.151 -15.656 -0.404 1.00 85.25 277 GLY A C 1
ATOM 2175 O O . GLY A 1 277 ? 10.495 -14.807 -1.222 1.00 85.25 277 GLY A O 1
ATOM 2176 N N . HIS A 1 278 ? 9.004 -15.555 0.271 1.00 91.75 278 HIS A N 1
ATOM 2177 C CA . HIS A 1 278 ? 8.052 -14.459 0.058 1.00 91.75 278 HIS A CA 1
ATOM 2178 C C . HIS A 1 278 ? 8.599 -13.091 0.493 1.00 91.75 278 HIS A C 1
ATOM 2180 O O . HIS A 1 278 ? 9.024 -12.905 1.638 1.00 91.75 278 HIS A O 1
ATOM 2186 N N . ILE A 1 279 ? 8.548 -12.114 -0.416 1.00 97.44 279 ILE A N 1
ATOM 2187 C CA . ILE A 1 279 ? 8.979 -10.734 -0.161 1.00 97.44 279 ILE A CA 1
ATOM 2188 C C . ILE A 1 279 ? 7.792 -9.790 -0.346 1.00 97.44 279 ILE A C 1
ATOM 2190 O O . ILE A 1 279 ? 7.205 -9.755 -1.422 1.00 97.44 279 ILE A O 1
ATOM 2194 N N . VAL A 1 280 ? 7.469 -8.999 0.676 1.00 98.62 280 VAL A N 1
ATOM 2195 C CA . VAL A 1 280 ? 6.472 -7.920 0.610 1.00 98.62 280 VAL A CA 1
ATOM 2196 C C . VAL A 1 280 ? 7.224 -6.592 0.640 1.00 98.62 280 VAL A C 1
ATOM 2198 O O . VAL A 1 280 ? 7.888 -6.285 1.633 1.00 98.62 280 VAL A O 1
ATOM 2201 N N . VAL A 1 281 ? 7.157 -5.839 -0.461 1.00 98.81 281 VAL A N 1
ATOM 2202 C CA . VAL A 1 281 ? 7.927 -4.601 -0.675 1.00 98.81 281 VAL A CA 1
ATOM 2203 C C . VAL A 1 281 ? 7.045 -3.381 -0.426 1.00 98.81 281 VAL A C 1
ATOM 2205 O O . VAL A 1 281 ? 6.091 -3.172 -1.176 1.00 98.81 281 VAL A O 1
ATOM 2208 N N . LEU A 1 282 ? 7.379 -2.559 0.574 1.00 98.88 282 LEU A N 1
ATOM 2209 C CA . LEU A 1 282 ? 6.735 -1.263 0.806 1.00 98.88 282 LEU A CA 1
ATOM 2210 C C . LEU A 1 282 ? 7.312 -0.177 -0.114 1.00 98.88 282 LEU A C 1
ATOM 2212 O O . LEU A 1 282 ? 8.506 0.150 -0.079 1.00 98.88 282 LEU A O 1
ATOM 2216 N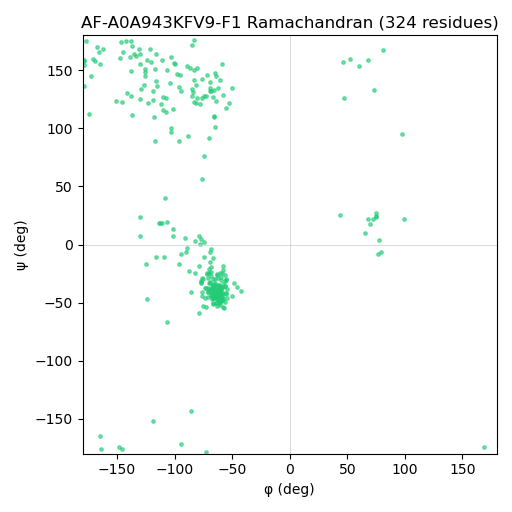 N . MET A 1 283 ? 6.413 0.417 -0.886 1.00 98.81 283 MET A N 1
ATOM 2217 C CA . MET A 1 283 ? 6.565 1.636 -1.672 1.00 98.81 283 MET A CA 1
ATOM 2218 C C . MET A 1 283 ? 5.293 2.477 -1.494 1.00 98.81 283 MET A C 1
ATOM 2220 O O . MET A 1 283 ? 4.305 1.999 -0.940 1.00 98.81 283 MET A O 1
ATOM 2224 N N . HIS A 1 284 ? 5.296 3.711 -1.982 1.00 98.81 284 HIS A N 1
ATOM 2225 C CA . HIS A 1 284 ? 4.146 4.612 -1.925 1.00 98.81 284 HIS A CA 1
ATOM 2226 C C . HIS A 1 284 ? 3.864 5.185 -3.318 1.00 98.81 284 HIS A C 1
ATOM 2228 O O . HIS A 1 284 ? 4.787 5.653 -3.987 1.00 98.81 284 HIS A O 1
ATOM 2234 N N . ASP A 1 285 ? 2.601 5.191 -3.755 1.00 98.12 285 ASP A N 1
ATOM 2235 C CA . ASP A 1 285 ? 2.181 5.851 -5.001 1.00 98.12 285 ASP A CA 1
ATOM 2236 C C . ASP A 1 285 ? 1.512 7.214 -4.773 1.00 98.12 285 ASP A C 1
ATOM 2238 O O . ASP A 1 285 ? 0.958 7.799 -5.705 1.00 98.12 285 ASP A O 1
ATOM 2242 N N . SER A 1 286 ? 1.620 7.787 -3.570 1.00 97.75 286 SER A N 1
ATOM 2243 C CA . SER A 1 286 ? 1.200 9.167 -3.299 1.00 97.75 286 SER A CA 1
ATOM 2244 C C . SER A 1 286 ? 1.927 10.206 -4.161 1.00 97.75 286 SER A C 1
ATOM 2246 O O . SER A 1 286 ? 3.042 10.006 -4.648 1.00 97.75 286 SER A O 1
ATOM 2248 N N . GLN A 1 287 ? 1.286 11.364 -4.353 1.00 97.44 287 GLN A N 1
ATOM 2249 C CA . GLN A 1 287 ? 1.674 12.370 -5.354 1.00 97.44 287 GLN A CA 1
ATOM 2250 C C . GLN A 1 287 ? 3.139 12.846 -5.243 1.00 97.44 287 GLN A C 1
ATOM 2252 O O . GLN A 1 287 ? 3.757 13.167 -6.253 1.00 97.44 287 GLN A O 1
ATOM 2257 N N . ALA A 1 288 ? 3.720 12.863 -4.039 1.00 97.19 288 ALA A N 1
ATOM 2258 C CA . ALA A 1 288 ? 5.089 13.331 -3.798 1.00 97.19 288 ALA A CA 1
ATOM 2259 C C . ALA A 1 288 ? 6.196 12.286 -4.080 1.00 97.19 288 ALA A C 1
ATOM 2261 O O . ALA A 1 288 ? 7.373 12.561 -3.833 1.00 97.19 288 ALA A O 1
ATOM 2262 N N . LYS A 1 289 ? 5.836 11.089 -4.562 1.00 97.69 289 LYS A N 1
ATOM 2263 C CA . LYS A 1 289 ? 6.721 9.916 -4.692 1.00 97.69 289 LYS A CA 1
ATOM 2264 C C . LYS A 1 289 ? 7.081 9.590 -6.147 1.00 97.69 289 LYS A C 1
ATOM 2266 O O . LYS A 1 289 ? 7.169 8.431 -6.537 1.00 97.69 289 LYS A O 1
ATOM 2271 N N . THR A 1 290 ? 7.332 10.616 -6.962 1.00 98.12 290 THR A N 1
ATOM 2272 C CA . THR A 1 290 ? 7.727 10.447 -8.377 1.00 98.12 290 THR A CA 1
ATOM 2273 C C . THR A 1 290 ? 8.975 9.571 -8.536 1.00 98.12 290 THR A C 1
ATOM 2275 O O . THR A 1 290 ? 9.033 8.739 -9.436 1.00 98.12 290 THR A O 1
ATOM 2278 N N . THR A 1 291 ? 9.929 9.657 -7.604 1.00 98.50 291 THR A N 1
ATOM 2279 C CA . THR A 1 291 ? 11.155 8.845 -7.634 1.00 98.50 291 THR A CA 1
ATOM 2280 C C . THR A 1 291 ? 10.916 7.350 -7.395 1.00 98.50 291 THR A C 1
ATOM 2282 O O . THR A 1 291 ? 11.744 6.531 -7.795 1.00 98.50 291 THR A O 1
ATOM 2285 N N . THR A 1 292 ? 9.775 6.965 -6.816 1.00 98.69 292 THR A N 1
ATOM 2286 C CA . THR A 1 292 ? 9.325 5.565 -6.733 1.00 98.69 292 THR A CA 1
ATOM 2287 C C . THR A 1 292 ? 8.887 5.055 -8.110 1.00 98.69 292 THR A C 1
ATOM 2289 O O . THR A 1 292 ? 9.217 3.929 -8.479 1.00 98.69 292 THR A O 1
ATOM 2292 N N . VAL A 1 293 ? 8.237 5.905 -8.915 1.00 98.69 293 VAL A N 1
ATOM 2293 C CA . VAL A 1 293 ? 7.890 5.619 -10.320 1.00 98.69 293 VAL A CA 1
ATOM 2294 C C . VAL A 1 293 ? 9.158 5.450 -11.165 1.00 98.69 293 VAL A C 1
ATOM 2296 O O . VAL A 1 293 ? 9.289 4.472 -11.896 1.00 98.69 293 VAL A O 1
ATOM 2299 N N . GLU A 1 294 ? 10.131 6.353 -11.000 1.00 98.75 294 GLU A N 1
ATOM 2300 C CA . GLU A 1 294 ? 11.448 6.293 -11.656 1.00 98.75 294 GLU A CA 1
ATOM 2301 C C . GLU A 1 294 ? 12.239 5.019 -11.293 1.00 98.75 294 GLU A C 1
ATOM 2303 O O . GLU A 1 294 ? 12.941 4.460 -12.135 1.00 98.75 294 GLU A O 1
ATOM 2308 N N . ALA A 1 295 ? 12.137 4.547 -10.044 1.00 98.81 295 ALA A N 1
ATOM 2309 C CA . ALA A 1 295 ? 12.835 3.353 -9.562 1.00 98.81 295 ALA A CA 1
ATOM 2310 C C . ALA A 1 295 ? 12.199 2.034 -10.037 1.00 98.81 295 ALA A C 1
ATOM 2312 O O . ALA A 1 295 ? 12.895 1.021 -10.169 1.00 98.81 295 ALA A O 1
ATOM 2313 N N . LEU A 1 296 ? 10.884 2.028 -10.276 1.00 98.88 296 LEU A N 1
ATOM 2314 C CA . LEU A 1 296 ? 10.095 0.815 -10.488 1.00 98.88 296 LEU A CA 1
ATOM 2315 C C . LEU A 1 296 ? 10.609 -0.095 -11.627 1.00 98.88 296 LEU A C 1
ATOM 2317 O O . LEU A 1 296 ? 10.683 -1.304 -11.395 1.00 98.88 296 LEU A O 1
ATOM 2321 N N . PRO A 1 297 ? 11.045 0.401 -12.806 1.00 98.81 297 PRO A N 1
ATOM 2322 C CA . PRO A 1 297 ? 11.597 -0.458 -13.857 1.00 98.81 297 PRO A CA 1
ATOM 2323 C C . PRO A 1 297 ? 12.848 -1.243 -13.428 1.00 98.81 297 PRO A C 1
ATOM 2325 O O . PRO A 1 297 ? 12.986 -2.416 -13.777 1.00 98.81 297 PRO A O 1
ATOM 2328 N N . GLU A 1 298 ? 13.750 -0.646 -12.638 1.00 98.81 298 GLU A N 1
ATOM 2329 C CA . GLU A 1 298 ? 14.956 -1.347 -12.168 1.00 98.81 298 GLU A CA 1
ATOM 2330 C C . GLU A 1 298 ? 14.637 -2.326 -11.024 1.00 98.81 298 GLU A C 1
ATOM 2332 O O . GLU A 1 298 ? 15.242 -3.395 -10.943 1.00 98.81 298 GLU A O 1
ATOM 2337 N N . ILE A 1 299 ? 13.647 -2.006 -10.179 1.00 98.81 299 ILE A N 1
ATOM 2338 C CA . ILE A 1 299 ? 13.115 -2.913 -9.146 1.00 98.81 299 ILE A CA 1
ATOM 2339 C C . ILE A 1 299 ? 12.513 -4.165 -9.802 1.00 98.81 299 ILE A C 1
ATOM 2341 O O . ILE A 1 299 ? 12.847 -5.290 -9.424 1.00 98.81 299 ILE A O 1
ATOM 2345 N N . LEU A 1 300 ? 11.673 -3.971 -10.823 1.00 98.81 300 LEU A N 1
ATOM 2346 C CA . LEU A 1 300 ? 11.057 -5.044 -11.605 1.00 98.81 300 LEU A CA 1
ATOM 2347 C C . LEU A 1 300 ? 12.114 -5.910 -12.298 1.00 98.81 300 LEU A C 1
ATOM 2349 O O . LEU A 1 300 ? 12.066 -7.138 -12.195 1.00 98.81 300 LEU A O 1
ATOM 2353 N N . LYS A 1 301 ? 13.115 -5.291 -12.940 1.00 98.56 301 LYS A N 1
ATOM 2354 C CA . LYS A 1 301 ? 14.225 -6.037 -13.544 1.00 98.56 301 LYS A CA 1
ATOM 2355 C C . LYS A 1 301 ? 14.992 -6.850 -12.497 1.00 98.56 301 LYS A C 1
ATOM 2357 O O . LYS A 1 301 ? 15.204 -8.038 -12.702 1.00 98.56 301 LYS A O 1
ATOM 2362 N N . TYR A 1 302 ? 15.356 -6.249 -11.363 1.00 98.31 302 TYR A N 1
ATOM 2363 C CA . TYR A 1 302 ? 16.146 -6.905 -10.316 1.00 98.31 302 TYR A CA 1
ATOM 2364 C C . TYR A 1 302 ? 15.473 -8.161 -9.741 1.00 98.31 302 TYR A C 1
ATOM 2366 O O . TYR A 1 302 ? 16.131 -9.190 -9.580 1.00 98.31 302 TYR A O 1
ATOM 2374 N N . PHE A 1 303 ? 14.169 -8.111 -9.457 1.00 97.94 303 PHE A N 1
ATOM 2375 C CA . PHE A 1 303 ? 13.444 -9.293 -8.982 1.00 97.94 303 PHE A CA 1
ATOM 2376 C C . PHE A 1 303 ? 13.314 -10.364 -10.077 1.00 97.94 303 PHE A C 1
ATOM 2378 O O . PHE A 1 303 ? 13.543 -11.545 -9.806 1.00 97.94 303 PHE A O 1
ATOM 2385 N N . LYS A 1 304 ? 13.042 -9.961 -11.325 1.00 96.81 304 LYS A N 1
ATOM 2386 C CA . LYS A 1 304 ? 12.951 -10.872 -12.478 1.00 96.81 304 LYS A CA 1
ATOM 2387 C C . LYS A 1 304 ? 14.280 -11.577 -12.776 1.00 96.81 304 LYS A C 1
ATOM 2389 O O . LYS A 1 304 ? 14.289 -12.790 -12.959 1.00 96.81 304 LYS A O 1
ATOM 2394 N N . ASP A 1 305 ? 15.398 -10.850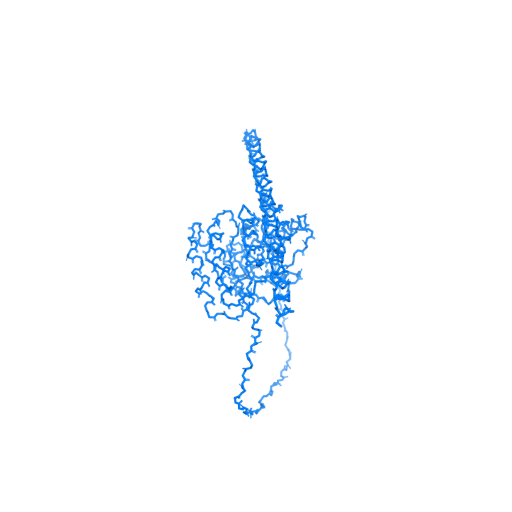 -12.734 1.00 96.62 305 ASP A N 1
ATOM 2395 C CA . ASP A 1 305 ? 16.762 -11.386 -12.878 1.00 96.62 305 ASP A CA 1
ATOM 2396 C C . ASP A 1 305 ? 17.095 -12.437 -11.798 1.00 96.62 305 ASP A C 1
ATOM 2398 O O . ASP A 1 305 ? 17.900 -13.336 -12.028 1.00 96.62 305 ASP A O 1
ATOM 2402 N N . ARG A 1 306 ? 16.470 -12.340 -10.615 1.00 95.44 306 ARG A N 1
ATOM 2403 C CA . ARG A 1 306 ? 16.619 -13.288 -9.495 1.00 95.44 306 ARG A CA 1
ATOM 2404 C C . ARG A 1 306 ? 15.610 -14.446 -9.505 1.00 95.44 306 ARG A C 1
ATOM 2406 O O . ARG A 1 306 ? 15.580 -15.229 -8.552 1.00 95.44 306 ARG A O 1
ATOM 2413 N N . GLY A 1 307 ? 14.794 -14.559 -10.555 1.00 95.19 307 GLY A N 1
ATOM 2414 C CA . GLY A 1 307 ? 13.794 -15.616 -10.706 1.00 95.19 307 GLY A CA 1
ATOM 2415 C C . GLY A 1 307 ? 12.546 -15.442 -9.835 1.00 95.19 307 GLY A C 1
ATOM 2416 O O . GLY A 1 307 ? 11.892 -16.434 -9.530 1.00 95.19 307 GLY A O 1
ATOM 2417 N N . PHE A 1 308 ? 12.218 -14.216 -9.410 1.00 96.75 308 PHE A N 1
ATOM 2418 C CA . PHE A 1 308 ? 10.974 -13.951 -8.685 1.00 96.75 308 PHE A CA 1
ATOM 2419 C C . PHE A 1 308 ? 9.782 -13.758 -9.629 1.00 96.75 308 PHE A C 1
ATOM 2421 O O . PHE A 1 308 ? 9.881 -13.085 -10.657 1.00 96.75 308 PHE A O 1
ATOM 2428 N N . THR A 1 309 ? 8.624 -14.278 -9.225 1.00 96.25 309 THR A N 1
ATOM 2429 C CA . THR A 1 309 ? 7.323 -14.010 -9.851 1.00 96.25 309 THR A CA 1
ATOM 2430 C C . THR A 1 309 ? 6.588 -12.896 -9.108 1.00 96.25 309 THR A C 1
ATOM 2432 O O . THR A 1 309 ? 6.512 -12.919 -7.877 1.00 96.25 309 THR A O 1
ATOM 2435 N N . PHE A 1 310 ? 5.996 -11.955 -9.843 1.00 97.94 310 PHE A N 1
ATOM 2436 C CA . PHE A 1 310 ? 5.178 -10.881 -9.273 1.00 97.94 310 PHE A CA 1
ATOM 2437 C C . PHE A 1 310 ? 3.768 -11.378 -8.959 1.00 97.94 310 PHE A C 1
ATOM 2439 O O . PHE A 1 310 ? 3.093 -11.908 -9.841 1.00 97.94 310 PHE A O 1
ATOM 2446 N N . ALA A 1 311 ? 3.323 -11.184 -7.721 1.00 97.62 311 ALA A N 1
ATOM 2447 C CA . ALA A 1 311 ? 2.015 -11.618 -7.246 1.00 97.62 311 ALA A CA 1
ATOM 2448 C C . ALA A 1 311 ? 1.268 -10.484 -6.527 1.00 97.62 311 ALA A C 1
ATOM 2450 O O . ALA A 1 311 ? 1.870 -9.550 -5.994 1.00 97.62 311 ALA A O 1
ATOM 2451 N N . VAL A 1 312 ? -0.060 -10.586 -6.507 1.00 98.56 312 VAL A N 1
ATOM 2452 C CA . VAL A 1 312 ? -0.931 -9.734 -5.686 1.00 98.56 312 VAL A CA 1
ATOM 2453 C C . VAL A 1 312 ? -1.148 -10.370 -4.314 1.00 98.56 312 VAL A C 1
ATOM 2455 O O . VAL A 1 312 ? -1.059 -11.590 -4.185 1.00 98.56 312 VAL A O 1
ATOM 2458 N N . ILE A 1 313 ? -1.427 -9.558 -3.295 1.00 98.56 313 ILE A N 1
ATOM 2459 C CA . ILE A 1 313 ? -1.806 -10.051 -1.969 1.00 98.56 313 ILE A CA 1
ATOM 2460 C C . ILE A 1 313 ? -3.294 -10.416 -1.979 1.00 98.56 313 ILE A C 1
ATOM 2462 O O . ILE A 1 313 ? -4.131 -9.685 -2.507 1.00 98.56 313 ILE A O 1
ATOM 2466 N N . THR A 1 314 ? -3.600 -11.550 -1.364 1.00 97.88 314 THR A N 1
ATOM 2467 C CA . THR A 1 314 ? -4.939 -12.113 -1.143 1.00 97.88 314 THR A CA 1
ATOM 2468 C C . THR A 1 314 ? -5.081 -12.485 0.341 1.00 97.88 314 THR A C 1
ATOM 2470 O O . THR A 1 314 ? -4.055 -12.570 1.023 1.00 97.88 314 THR A O 1
ATOM 2473 N N . PRO A 1 315 ? -6.293 -12.715 0.880 1.00 97.00 315 PRO A N 1
ATOM 2474 C CA . PRO A 1 315 ? -6.461 -13.191 2.259 1.00 97.00 315 PRO A CA 1
ATOM 2475 C C . PRO A 1 315 ? -5.707 -14.498 2.564 1.00 97.00 315 PRO A C 1
ATOM 2477 O O . PRO A 1 315 ? -5.316 -14.729 3.704 1.00 97.00 315 PRO A O 1
ATOM 2480 N N . GLU A 1 316 ? -5.459 -15.326 1.546 1.00 95.62 316 GLU A N 1
ATOM 2481 C CA . GLU A 1 316 ? -4.759 -16.614 1.625 1.00 95.62 316 GLU A CA 1
ATOM 2482 C C . GLU A 1 316 ? -3.233 -16.484 1.442 1.00 95.62 316 GLU A C 1
ATOM 2484 O O . GLU A 1 316 ? -2.497 -17.471 1.517 1.00 95.62 316 GLU A O 1
ATOM 2489 N N . THR A 1 317 ? -2.727 -15.276 1.173 1.00 95.88 317 THR A N 1
ATOM 2490 C CA . THR A 1 317 ? -1.290 -15.019 1.037 1.00 95.88 317 THR A CA 1
ATOM 2491 C C . THR A 1 317 ? -0.595 -15.166 2.399 1.00 95.88 317 THR A C 1
ATOM 2493 O O . THR A 1 317 ? -1.080 -14.603 3.378 1.00 95.88 317 THR A O 1
ATOM 2496 N N . PRO A 1 318 ? 0.565 -15.849 2.496 1.00 94.44 318 PRO A N 1
ATOM 2497 C CA . PRO A 1 318 ? 1.311 -15.944 3.749 1.00 94.44 318 PRO A CA 1
ATOM 2498 C C . PRO A 1 318 ? 1.627 -14.562 4.333 1.00 94.44 318 PRO A C 1
ATOM 2500 O O . PRO A 1 318 ? 2.312 -13.752 3.701 1.00 94.44 318 PRO A O 1
ATOM 2503 N N . VAL A 1 319 ? 1.095 -14.298 5.529 1.00 95.62 319 VAL A N 1
ATOM 2504 C CA . VAL A 1 319 ? 1.147 -12.975 6.159 1.00 95.62 319 VAL A CA 1
ATOM 2505 C C . VAL A 1 319 ? 2.570 -12.546 6.498 1.00 95.62 319 VAL A C 1
ATOM 2507 O O . VAL A 1 319 ? 3.435 -13.347 6.854 1.00 95.62 319 VAL A O 1
ATOM 2510 N N . VAL A 1 320 ? 2.794 -11.236 6.425 1.00 96.81 320 VAL A N 1
ATOM 2511 C CA . VAL A 1 320 ? 3.986 -10.587 6.963 1.00 96.81 320 VAL A CA 1
ATOM 2512 C C . VAL A 1 320 ? 3.518 -9.616 8.031 1.00 96.81 320 VAL A C 1
ATOM 2514 O O . VAL A 1 320 ? 2.898 -8.604 7.714 1.00 96.81 320 VAL A O 1
ATOM 2517 N N . HIS A 1 321 ? 3.806 -9.942 9.288 1.00 98.06 321 HIS A N 1
ATOM 2518 C CA . HIS A 1 321 ? 3.493 -9.120 10.455 1.00 98.06 321 HIS A CA 1
ATOM 2519 C C . HIS A 1 321 ? 4.782 -8.675 11.141 1.00 98.06 321 HIS A C 1
ATOM 2521 O O . HIS A 1 321 ? 5.736 -9.447 11.263 1.00 98.06 321 HIS A O 1
ATOM 2527 N N . HIS A 1 322 ? 4.807 -7.433 11.609 1.00 98.44 322 HIS A N 1
ATOM 2528 C CA . HIS A 1 322 ? 5.832 -6.952 12.527 1.00 98.44 322 HIS A CA 1
ATOM 2529 C C . HIS A 1 322 ? 5.481 -7.281 13.991 1.00 98.44 322 HIS A C 1
ATOM 2531 O O . HIS A 1 322 ? 4.366 -7.682 14.319 1.00 98.44 322 HIS A O 1
ATOM 2537 N N . GLY A 1 323 ? 6.433 -7.048 14.902 1.00 97.75 323 GLY A N 1
ATOM 2538 C CA . GLY A 1 323 ? 6.129 -6.953 16.331 1.00 97.75 323 GLY A CA 1
ATOM 2539 C C . GLY A 1 323 ? 5.300 -5.699 16.635 1.00 97.75 323 GLY A C 1
ATOM 2540 O O . GLY A 1 323 ? 5.637 -4.603 16.181 1.00 97.75 323 GLY A O 1
ATOM 2541 N N . VAL A 1 324 ? 4.223 -5.862 17.405 1.00 98.00 324 VAL A N 1
ATOM 2542 C CA . VAL A 1 324 ? 3.341 -4.765 17.829 1.00 98.00 324 VAL A CA 1
ATOM 2543 C C . VAL A 1 324 ? 4.011 -3.965 18.948 1.00 98.00 324 VAL A C 1
ATOM 2545 O O . VAL A 1 324 ? 4.415 -4.532 19.960 1.00 98.00 324 VAL A O 1
ATOM 2548 N N . ASN A 1 325 ? 4.117 -2.644 18.772 1.00 97.06 325 ASN A N 1
ATOM 2549 C CA . ASN A 1 325 ? 4.886 -1.754 19.658 1.00 97.06 325 ASN A CA 1
ATOM 2550 C C . ASN A 1 325 ? 4.015 -0.757 20.455 1.00 97.06 325 ASN A C 1
ATOM 2552 O O . ASN A 1 325 ? 4.531 0.269 20.910 1.00 97.06 325 ASN A O 1
ATOM 2556 N N . ASN A 1 326 ? 2.704 -1.008 20.577 1.00 94.12 326 ASN A N 1
ATOM 2557 C CA . ASN A 1 326 ? 1.767 -0.176 21.346 1.00 94.12 326 ASN A CA 1
ATOM 2558 C C . ASN A 1 326 ? 0.577 -0.965 21.908 1.00 94.12 326 ASN A C 1
ATOM 2560 O O . ASN A 1 326 ? -0.239 -1.481 21.110 1.00 94.12 326 ASN A O 1
#

Foldseek 3Di:
DVVVVVVVVVVVVVVVVVVVVVVVVVVVVVVVVVVVVVVVVVVVVVVVVVVVVVVVVVVVVVVVPVPDDDDDDDDDDDDDDDDDDDDDDDDDDDDDDDDDDDDDDDDDDDDDPPPQQQFEEAEEAEADDDPLLVLLLVLCLVLVFEHEYAYEDDPVLLCLQVNVVSPHHYEHEWHVLDLQQLLLAVVSVVVGRVVRQVSSCVNHVDRHQEHAYNVGLADPSSVVRDPCRSVVNCVVSVVVRHDYADFQAELCLVVDFPPALVSSLVSRCVSPVPPRHYGYYDDHSHPRRVNVSVNVNVNSVVCVVVVYGHDHDDSPPDGDHDDRND

Sequence (326 aa):
MSEQKGRRLAAASCAFTLLFCLAVGLGVHGAFRYQDVRQERILSAENSRKQAQNELELSKYLRETDGTRPTQTKAGESRTTQESTVPSTQESSRREREEPGTSAKRGPSHTPDGAIHDKKVYLTFDDGPSPNTLEILRILKENGAKATFFVVNSKYNSYMKNIVESGNAIALHSFTHNYKKIYQSEEAYFEDLQKISDVVKKETGIEAKVIRFPGGSSNTISMRYKKGIMSCLTKRVEEKGYVYFDWNCSSGDANGNGIAASKLVRNIKNETKNRDGHIVVLMHDSQAKTTTVEALPEILKYFKDRGFTFAVITPETPVVHHGVNN

Nearest PDB structures (foldseek):
  5jmu-assembly1_A  TM=9.678E-01  e=1.398E-25  Agathobacter rectalis ATCC 33656
  5n1j-assembly1_A  TM=8.841E-01  e=3.452E-17  Bacillus cereus
  2cc0-assembly1_B  TM=8.555E-01  e=1.345E-14  Streptomyces lividans
  5lgc-assembly1_A  TM=8.465E-01  e=2.203E-13  Arthrobacter sp. AW19M34-1
  4nyu-assembly1_A  TM=7.775E-01  e=4.057E-10  Vibrio cholerae O1 str. NHCC-010F